Protein AF-A0A2V6TS05-F1 (afdb_monomer_lite)

Foldseek 3Di:
DDPPDDPVRDFKDKDKDKDQPPDDQVNVVCVVVVVCCVFAVPKDKAWDDWDAAQNFTKTWIKIAGQDTPPDPWPKIWIWIWTDDDRIIMIIIIIGIRHDDDPVVVVLVVLLVVLDHDDDVVVDDCPVNVVSSVVSVVVSVVVLVVVLVVLQVVLVVCVVVVVLVSNVVSLVVSCVSQVVVDVLRLSNLVSLCVVLVSCVVVVNVVSNVVSNVVSVVSCVVVPPPDPDPDD

Secondary structure (DSSP, 8-state):
--TT--TTS-SEEEEEEEE-S---HHHHHHHHHHHHHHH-TT-EEEE---EEETTEEEEEEEEE-S--TT-SS--EEEEEEEE-SS-EEEEEEEESSSPPPHHHHHHHHHHHHH-----TTTS--HHHHHHHHHHHHHHHHHHHHHHHHHHHHHHHHHHTT-HHHHHHHHHHHHHHHHHH-TT-HHHHHHHHHHHHHHHHTT-HHHHHHHHHHHHHHHHHS-TTPPP---

Structure (mmCIF, N/CA/C/O backbone):
data_AF-A0A2V6TS05-F1
#
_entry.id   AF-A0A2V6TS05-F1
#
loop_
_atom_site.group_PDB
_atom_site.id
_atom_site.type_symbol
_atom_site.label_atom_id
_atom_site.label_alt_id
_atom_site.label_comp_id
_atom_site.label_asym_id
_atom_site.label_entity_id
_atom_site.label_seq_id
_atom_site.pdbx_PDB_ins_code
_atom_site.Cartn_x
_atom_site.Cartn_y
_atom_site.Cartn_z
_atom_site.occupancy
_atom_site.B_iso_or_equiv
_atom_site.auth_seq_id
_atom_site.auth_comp_id
_atom_site.auth_asym_id
_atom_site.auth_atom_id
_atom_site.pdbx_PDB_model_num
ATOM 1 N N . MET A 1 1 ? -1.450 -13.461 -0.894 1.00 35.50 1 MET A N 1
ATOM 2 C CA . MET A 1 1 ? -0.234 -14.121 -0.373 1.00 35.50 1 MET A CA 1
ATOM 3 C C . MET A 1 1 ? 0.514 -14.651 -1.582 1.00 35.50 1 MET A C 1
ATOM 5 O O . MET A 1 1 ? -0.093 -15.385 -2.348 1.00 35.50 1 MET A O 1
ATOM 9 N N . THR A 1 2 ? 1.738 -14.192 -1.837 1.00 32.31 2 THR A N 1
ATOM 10 C CA . THR A 1 2 ? 2.554 -14.689 -2.957 1.00 32.31 2 THR A CA 1
ATOM 11 C C . THR A 1 2 ? 3.139 -16.061 -2.610 1.00 32.31 2 THR A C 1
ATOM 13 O O . THR A 1 2 ? 3.442 -16.329 -1.446 1.00 32.31 2 THR A O 1
ATOM 16 N N . GLU A 1 3 ? 3.250 -16.936 -3.612 1.00 39.28 3 GLU A N 1
ATOM 17 C CA . GLU A 1 3 ? 3.740 -18.316 -3.493 1.00 39.28 3 GLU A CA 1
ATOM 18 C C . GLU A 1 3 ? 5.088 -18.364 -2.733 1.00 39.28 3 GLU A C 1
ATOM 20 O O . GLU A 1 3 ? 5.995 -17.592 -3.039 1.00 39.28 3 GLU A O 1
ATOM 25 N N . ASN A 1 4 ? 5.200 -19.251 -1.731 1.00 46.59 4 ASN A N 1
ATOM 26 C CA . ASN A 1 4 ? 6.321 -19.480 -0.784 1.00 46.59 4 ASN A CA 1
ATOM 27 C C . ASN A 1 4 ? 6.377 -18.704 0.552 1.00 46.59 4 ASN A C 1
ATOM 29 O O . ASN A 1 4 ? 7.348 -18.875 1.297 1.00 46.59 4 ASN A O 1
ATOM 33 N N . GLN A 1 5 ? 5.352 -17.939 0.941 1.00 40.06 5 GLN A N 1
ATOM 34 C CA . GLN A 1 5 ? 5.262 -17.392 2.308 1.00 40.06 5 GLN A CA 1
ATOM 35 C C . GLN A 1 5 ? 4.270 -18.170 3.185 1.00 40.06 5 GLN A C 1
ATOM 37 O O . GLN A 1 5 ? 3.127 -18.402 2.803 1.00 40.06 5 GLN A O 1
ATOM 42 N N . SER A 1 6 ? 4.717 -18.549 4.379 1.00 58.69 6 SER A N 1
ATOM 43 C CA . SER A 1 6 ? 3.937 -19.124 5.479 1.00 58.69 6 SER A CA 1
ATOM 44 C C . SER A 1 6 ? 3.974 -18.182 6.689 1.00 58.69 6 SER A C 1
ATOM 46 O O . SER A 1 6 ? 4.772 -17.242 6.730 1.00 58.69 6 SER A O 1
ATOM 48 N N . VAL A 1 7 ? 3.169 -18.464 7.719 1.00 60.22 7 VAL A N 1
ATOM 49 C CA . VAL A 1 7 ? 3.199 -17.724 9.000 1.00 60.22 7 VAL A CA 1
ATOM 50 C C . VAL A 1 7 ? 4.610 -17.690 9.618 1.00 60.22 7 VAL A C 1
ATOM 52 O O . VAL A 1 7 ? 4.937 -16.757 10.344 1.00 60.22 7 VAL A O 1
ATOM 55 N N . ALA A 1 8 ? 5.476 -18.658 9.300 1.00 59.84 8 ALA A N 1
ATOM 56 C CA . ALA A 1 8 ? 6.828 -18.747 9.849 1.00 59.84 8 ALA A CA 1
ATOM 57 C C . ALA A 1 8 ? 7.898 -17.940 9.081 1.00 59.84 8 ALA A C 1
ATOM 59 O O . ALA A 1 8 ? 8.983 -17.722 9.615 1.00 59.84 8 ALA A O 1
ATOM 60 N N . ASN A 1 9 ? 7.644 -17.510 7.840 1.00 68.38 9 ASN A N 1
ATOM 61 C CA . ASN A 1 9 ? 8.671 -16.928 6.956 1.00 68.38 9 ASN A CA 1
ATOM 62 C C . ASN A 1 9 ? 8.150 -15.772 6.081 1.00 68.38 9 ASN A C 1
ATOM 64 O O . ASN A 1 9 ? 8.593 -15.586 4.946 1.00 68.38 9 ASN A O 1
ATOM 68 N N . TRP A 1 10 ? 7.197 -14.997 6.596 1.00 75.38 10 TRP A N 1
ATOM 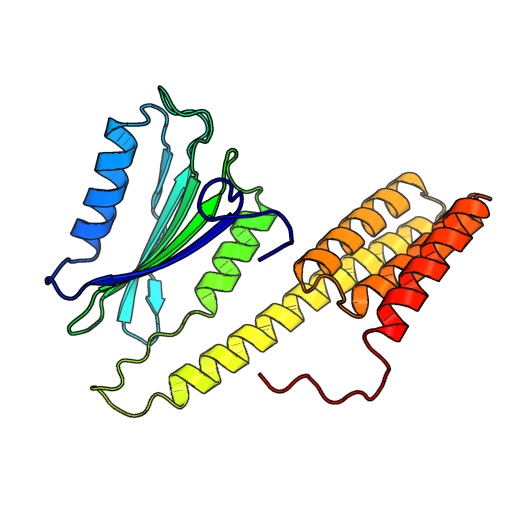69 C CA . TRP A 1 10 ? 6.662 -13.830 5.902 1.00 75.38 10 TRP A CA 1
ATOM 70 C C . TRP A 1 10 ? 7.669 -12.673 5.868 1.00 75.38 10 TRP A C 1
ATOM 72 O O . TRP A 1 10 ? 8.444 -12.461 6.799 1.00 75.38 10 TRP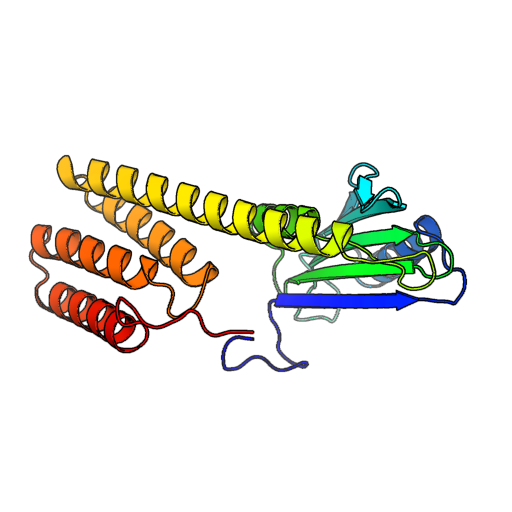 A O 1
ATOM 82 N N . THR A 1 11 ? 7.625 -11.891 4.790 1.00 77.19 11 THR A N 1
ATOM 83 C CA . THR A 1 11 ? 8.373 -10.623 4.684 1.00 77.19 11 THR A CA 1
ATOM 84 C C . THR A 1 11 ? 7.461 -9.406 4.742 1.00 77.19 11 THR A C 1
ATOM 86 O O . THR A 1 11 ? 7.922 -8.310 5.059 1.00 77.19 11 THR A O 1
ATOM 89 N N . ARG A 1 12 ? 6.163 -9.600 4.469 1.00 80.94 12 ARG A N 1
ATOM 90 C CA . ARG A 1 12 ? 5.108 -8.606 4.670 1.00 80.94 12 ARG A CA 1
ATOM 91 C C . ARG A 1 12 ? 3.892 -9.244 5.311 1.00 80.94 12 ARG A C 1
ATOM 93 O O . ARG A 1 12 ? 3.496 -10.341 4.920 1.00 80.94 12 ARG A O 1
ATOM 100 N N . LEU A 1 13 ? 3.282 -8.528 6.242 1.00 84.81 13 LEU A N 1
ATOM 101 C CA . LEU A 1 13 ? 2.068 -8.962 6.917 1.00 84.81 13 LEU A CA 1
ATOM 102 C C . LEU A 1 13 ? 1.111 -7.782 7.066 1.00 84.81 13 LEU A C 1
ATOM 104 O O . LEU A 1 13 ? 1.545 -6.675 7.368 1.00 84.81 13 LEU A O 1
ATOM 108 N N . ILE A 1 14 ? -0.183 -8.042 6.882 1.00 84.19 14 ILE A N 1
ATOM 109 C CA . ILE A 1 14 ? -1.252 -7.181 7.390 1.00 84.19 14 ILE A CA 1
ATOM 110 C C . ILE A 1 14 ? -1.982 -7.994 8.455 1.00 84.19 14 ILE A C 1
ATOM 112 O O . ILE A 1 14 ? -2.558 -9.036 8.142 1.00 84.19 14 ILE A O 1
ATOM 116 N N . ALA A 1 15 ? -1.928 -7.542 9.701 1.00 83.69 15 ALA A N 1
ATOM 117 C CA . ALA A 1 15 ? -2.660 -8.131 10.811 1.00 83.69 15 ALA A CA 1
ATOM 118 C C . ALA A 1 15 ? -3.805 -7.205 11.220 1.00 83.69 15 ALA A C 1
ATOM 120 O O . ALA A 1 15 ? -3.636 -5.987 11.255 1.00 83.69 15 ALA A O 1
ATOM 121 N N . VAL A 1 16 ? -4.961 -7.790 11.527 1.00 89.56 16 VAL A N 1
ATOM 122 C CA . VAL A 1 16 ? -6.118 -7.072 12.065 1.00 89.56 16 VAL A CA 1
ATOM 123 C C . VAL A 1 16 ? -6.474 -7.693 13.406 1.00 89.56 16 VAL A C 1
ATOM 125 O O . VAL A 1 16 ? -6.705 -8.898 13.495 1.00 89.56 16 VAL A O 1
ATOM 128 N N . GLU A 1 17 ? -6.515 -6.869 14.443 1.00 90.88 17 GLU A N 1
ATOM 129 C CA . GLU A 1 17 ? -6.890 -7.249 15.798 1.00 90.88 17 GLU A CA 1
ATOM 130 C C . GLU A 1 17 ? -8.164 -6.506 16.208 1.00 90.88 17 GLU A C 1
ATOM 132 O O . GLU A 1 17 ? -8.335 -5.320 15.922 1.00 90.88 17 GLU A O 1
ATOM 137 N N . ILE A 1 18 ? -9.053 -7.209 16.910 1.00 91.69 18 ILE A N 1
ATOM 138 C CA . ILE A 1 18 ? -10.236 -6.629 17.546 1.00 91.69 18 ILE A CA 1
ATOM 139 C C . ILE A 1 18 ? -10.176 -6.978 19.030 1.00 91.69 18 ILE A C 1
ATOM 141 O O . ILE A 1 18 ? -10.259 -8.153 19.391 1.00 91.69 18 ILE A O 1
ATOM 145 N N . ARG A 1 19 ? -10.060 -5.971 19.898 1.00 92.00 19 ARG A N 1
ATOM 146 C CA . ARG A 1 19 ? -10.062 -6.145 21.358 1.00 92.00 19 ARG A CA 1
ATOM 147 C C . ARG A 1 19 ? -11.358 -5.636 21.956 1.00 92.00 19 ARG A C 1
ATOM 149 O O . ARG A 1 19 ? -11.829 -4.572 21.579 1.00 92.00 19 ARG A O 1
ATOM 156 N N . ARG A 1 20 ? -11.914 -6.374 22.915 1.00 92.56 20 ARG A N 1
ATOM 157 C CA . ARG A 1 20 ? -13.145 -6.015 23.650 1.00 92.56 20 ARG A CA 1
ATOM 158 C C . ARG A 1 20 ? -12.924 -5.954 25.162 1.00 92.56 20 ARG A C 1
ATOM 160 O O . ARG A 1 20 ? -13.840 -6.170 25.942 1.00 92.56 20 ARG A O 1
ATOM 167 N N . ASP A 1 21 ? -11.687 -5.711 25.570 1.00 92.62 21 ASP A N 1
ATOM 168 C CA . ASP A 1 21 ? -11.242 -5.717 26.965 1.00 92.62 21 ASP A CA 1
ATOM 169 C C . ASP A 1 21 ? -11.159 -4.311 27.582 1.00 92.62 21 ASP A C 1
ATOM 171 O O . ASP A 1 21 ? -10.619 -4.148 28.671 1.00 92.62 21 ASP A O 1
ATOM 175 N N . GLY A 1 22 ? -11.673 -3.292 26.887 1.00 91.06 22 GLY A N 1
ATOM 176 C CA . GLY A 1 22 ? -11.636 -1.901 27.343 1.00 91.06 22 GLY A CA 1
ATOM 177 C C . GLY A 1 22 ? -10.298 -1.187 27.128 1.00 91.06 22 GLY A C 1
ATOM 178 O O . GLY A 1 22 ? -10.164 -0.056 27.583 1.00 91.06 22 GLY A O 1
ATOM 179 N N . THR A 1 23 ? -9.333 -1.797 26.426 1.00 94.19 23 THR A N 1
ATOM 180 C CA . THR A 1 23 ? -8.051 -1.146 26.097 1.00 94.19 23 THR A CA 1
ATOM 181 C C . THR A 1 23 ? -8.278 0.166 25.337 1.00 94.19 23 THR A C 1
ATOM 183 O O . THR A 1 23 ? -8.956 0.182 24.305 1.00 94.19 23 THR A O 1
ATOM 186 N N . SER A 1 24 ? -7.663 1.251 25.807 1.00 93.81 24 SER A N 1
ATOM 187 C CA . SER A 1 24 ? -7.655 2.549 25.123 1.00 93.81 24 SER A CA 1
ATOM 188 C C . SER A 1 24 ? -6.549 2.667 24.061 1.00 93.81 24 SER A C 1
ATOM 190 O O . SER A 1 24 ? -5.560 1.929 24.085 1.00 93.81 24 SER A O 1
ATOM 192 N N . LEU A 1 25 ? -6.663 3.644 23.149 1.00 92.12 25 LEU A N 1
ATOM 193 C CA . LEU A 1 25 ? -5.626 3.954 22.143 1.00 92.12 25 LEU A CA 1
ATOM 194 C C . LEU A 1 25 ? -4.222 4.103 22.749 1.00 92.12 25 LEU A C 1
ATOM 196 O O . LEU A 1 25 ? -3.264 3.503 22.263 1.00 92.12 25 LEU A O 1
ATOM 200 N N . SER A 1 26 ? -4.104 4.899 23.814 1.00 90.69 26 SER A N 1
ATOM 201 C CA . SER A 1 26 ? -2.818 5.208 24.443 1.00 90.69 26 SER A CA 1
ATOM 202 C C . SER A 1 26 ? -2.241 4.007 25.186 1.00 90.69 26 SER A C 1
ATOM 204 O O . SER A 1 26 ? -1.029 3.799 25.176 1.00 90.69 26 SER A O 1
ATOM 206 N N . GLU A 1 27 ? -3.089 3.179 25.800 1.00 93.94 27 GLU A N 1
ATOM 207 C CA . GLU A 1 27 ? -2.668 1.920 26.413 1.00 93.94 27 GLU A CA 1
ATOM 208 C C . GLU A 1 27 ? -2.140 0.936 25.379 1.00 93.94 27 GLU A C 1
ATOM 210 O O . GLU A 1 27 ? -1.102 0.314 25.617 1.00 93.94 27 GLU A O 1
ATOM 215 N N . TYR A 1 28 ? -2.817 0.828 24.234 1.00 93.62 28 TYR A N 1
ATOM 216 C CA . TYR A 1 28 ? -2.393 -0.027 23.135 1.00 93.62 28 TYR A CA 1
ATOM 217 C C . TYR A 1 28 ? -1.027 0.401 22.596 1.00 93.62 28 TYR A C 1
ATOM 219 O O . TYR A 1 28 ? -0.085 -0.390 22.602 1.00 93.62 28 TYR A O 1
ATOM 227 N N . GLU A 1 29 ? -0.889 1.672 22.210 1.00 91.62 29 GLU A N 1
ATOM 228 C CA . GLU A 1 29 ? 0.366 2.225 21.694 1.00 91.62 29 GLU A CA 1
ATOM 229 C C . GLU A 1 29 ? 1.506 2.069 22.709 1.00 91.62 29 GLU A C 1
ATOM 231 O O . GLU A 1 29 ? 2.606 1.627 22.368 1.00 91.62 29 GLU A O 1
ATOM 236 N N . ARG A 1 30 ? 1.246 2.364 23.987 1.00 92.06 30 ARG A N 1
ATOM 237 C CA . ARG A 1 30 ? 2.234 2.201 25.057 1.00 92.06 30 ARG A CA 1
ATOM 238 C C . ARG A 1 30 ? 2.664 0.746 25.218 1.00 92.06 30 ARG A C 1
ATOM 240 O O . ARG A 1 30 ? 3.850 0.501 25.411 1.00 92.06 30 ARG A O 1
ATOM 247 N N . ARG A 1 31 ? 1.740 -0.217 25.146 1.00 91.50 31 ARG A N 1
ATOM 248 C CA . ARG A 1 31 ? 2.070 -1.646 25.251 1.00 91.50 31 ARG A CA 1
ATOM 249 C C . ARG A 1 31 ? 2.970 -2.084 24.098 1.00 91.50 31 ARG A C 1
ATOM 251 O O . ARG A 1 31 ? 4.032 -2.645 24.356 1.00 91.50 31 ARG A O 1
ATOM 258 N N . GLU A 1 32 ? 2.579 -1.789 22.860 1.00 89.62 32 GLU A N 1
ATOM 259 C CA . GLU A 1 32 ? 3.350 -2.168 21.668 1.00 89.62 32 GLU A CA 1
ATOM 260 C C . GLU A 1 32 ? 4.747 -1.536 21.685 1.00 89.62 32 GLU A C 1
ATOM 262 O O . GLU A 1 32 ? 5.764 -2.208 21.503 1.00 89.62 32 GLU A O 1
ATOM 267 N N . THR A 1 33 ? 4.819 -0.241 21.993 1.00 90.44 33 THR A N 1
ATOM 268 C CA . THR A 1 33 ? 6.087 0.491 21.987 1.00 90.44 33 THR A CA 1
ATOM 269 C C . THR A 1 33 ? 6.999 0.139 23.161 1.00 90.44 33 THR A C 1
ATOM 271 O O . THR A 1 33 ? 8.218 0.120 22.987 1.00 90.44 33 THR A O 1
ATOM 274 N N . ASN A 1 34 ? 6.462 -0.165 24.346 1.00 90.44 34 ASN A N 1
ATOM 275 C CA . ASN A 1 34 ? 7.276 -0.562 25.498 1.00 90.44 34 ASN A CA 1
ATOM 276 C C . ASN A 1 34 ? 7.875 -1.954 25.318 1.00 90.44 34 ASN A C 1
ATOM 278 O O . ASN A 1 34 ? 9.071 -2.118 25.557 1.00 90.44 34 ASN A O 1
ATOM 282 N N . THR A 1 35 ? 7.080 -2.925 24.855 1.00 85.19 35 THR A N 1
ATOM 283 C CA . THR A 1 35 ? 7.587 -4.259 24.506 1.00 85.19 35 THR A CA 1
ATOM 284 C C . THR A 1 35 ? 8.709 -4.136 23.484 1.00 85.19 35 THR A C 1
ATOM 286 O O . THR A 1 35 ? 9.794 -4.679 23.681 1.00 85.19 35 THR A O 1
ATOM 289 N N . LEU A 1 36 ? 8.496 -3.329 22.441 1.00 87.25 36 LEU A N 1
ATOM 290 C CA . LEU A 1 36 ? 9.498 -3.139 21.406 1.00 87.25 36 LEU A CA 1
ATOM 291 C C . LEU A 1 36 ? 10.790 -2.499 21.932 1.00 87.25 36 LEU A C 1
ATOM 293 O O . LEU A 1 36 ? 11.871 -2.992 21.625 1.00 87.25 36 LEU A O 1
ATOM 297 N N . ARG A 1 37 ? 10.706 -1.431 22.736 1.00 88.00 37 ARG A N 1
ATOM 298 C CA . ARG A 1 37 ? 11.890 -0.783 23.336 1.00 88.00 37 ARG A CA 1
ATOM 299 C C . ARG A 1 37 ? 12.652 -1.721 24.275 1.00 88.00 37 ARG A C 1
ATOM 301 O O . ARG A 1 37 ? 13.876 -1.645 24.335 1.00 88.00 37 ARG A O 1
ATOM 308 N N . ALA A 1 38 ? 11.943 -2.591 24.997 1.00 85.00 38 ALA A N 1
ATOM 309 C CA . ALA A 1 38 ? 12.552 -3.560 25.904 1.00 85.00 38 ALA A CA 1
ATOM 310 C C . ALA A 1 38 ? 13.325 -4.653 25.149 1.00 85.00 38 ALA A C 1
ATOM 312 O O . ALA A 1 38 ? 14.388 -5.074 25.599 1.00 85.00 38 ALA A O 1
ATOM 313 N N . THR A 1 39 ? 12.816 -5.099 23.997 1.00 84.56 39 THR A N 1
ATOM 314 C CA . THR A 1 39 ? 13.436 -6.174 23.205 1.00 84.56 39 THR A CA 1
ATOM 315 C C . THR A 1 39 ? 14.466 -5.651 22.198 1.00 84.56 39 THR A C 1
ATOM 317 O O . THR A 1 39 ? 15.506 -6.274 21.986 1.00 84.56 39 THR A O 1
ATOM 320 N N . CYS A 1 40 ? 14.218 -4.490 21.593 1.00 87.94 40 CYS A N 1
ATOM 321 C CA . CYS A 1 40 ? 15.033 -3.915 20.528 1.00 87.94 40 CYS A CA 1
ATOM 322 C C . CYS A 1 40 ? 15.513 -2.505 20.922 1.00 87.94 40 CYS A C 1
ATOM 324 O O . CYS A 1 40 ? 14.864 -1.505 20.618 1.00 87.94 40 CYS A O 1
ATOM 326 N N . GLN A 1 41 ? 16.687 -2.411 21.560 1.00 79.00 41 GLN A N 1
ATOM 327 C CA . GLN A 1 41 ? 17.229 -1.148 22.104 1.00 79.00 41 GLN A CA 1
ATOM 328 C C . GLN A 1 41 ? 17.416 -0.016 21.069 1.00 79.00 41 GLN A C 1
ATOM 330 O O . GLN A 1 41 ? 17.460 1.151 21.445 1.00 79.00 41 GLN A O 1
ATOM 335 N N . GLY A 1 42 ? 17.509 -0.336 19.773 1.00 80.19 42 GLY A N 1
ATOM 336 C CA . GLY A 1 42 ? 17.632 0.636 18.677 1.00 80.19 42 GLY A CA 1
ATOM 337 C C . GLY A 1 42 ? 16.317 0.993 17.974 1.00 80.19 42 GLY A C 1
ATOM 338 O O . GLY A 1 42 ? 16.353 1.636 16.925 1.00 80.19 42 GLY A O 1
ATOM 339 N N . ALA A 1 43 ? 15.168 0.545 18.487 1.00 89.00 43 ALA A N 1
ATOM 340 C CA . ALA A 1 43 ? 13.878 0.810 17.862 1.00 89.00 43 ALA A CA 1
ATOM 341 C C . ALA A 1 43 ? 13.529 2.305 17.893 1.00 89.00 43 ALA A C 1
ATOM 343 O O . ALA A 1 43 ? 13.554 2.955 18.939 1.00 89.00 43 ALA A O 1
ATOM 344 N N . GLN A 1 44 ? 13.152 2.840 16.735 1.00 90.62 44 GLN A N 1
ATOM 345 C CA . GLN A 1 44 ? 12.680 4.212 16.589 1.00 90.62 44 GLN A CA 1
ATOM 346 C C . GLN A 1 44 ? 11.162 4.198 16.458 1.00 90.62 44 GLN A C 1
ATOM 348 O O . GLN A 1 44 ? 10.606 3.392 15.714 1.00 90.62 44 GLN A O 1
ATOM 353 N N . ILE A 1 45 ? 10.485 5.088 17.175 1.00 91.19 45 ILE A N 1
ATOM 354 C CA . ILE A 1 45 ? 9.028 5.205 17.136 1.00 91.19 45 ILE A CA 1
ATOM 355 C C . ILE A 1 45 ? 8.693 6.600 16.642 1.00 91.19 45 ILE A C 1
ATOM 357 O O . ILE A 1 45 ? 9.097 7.595 17.241 1.00 91.19 45 ILE A O 1
ATOM 361 N N . TYR A 1 46 ? 7.960 6.646 15.542 1.00 89.38 46 TYR A N 1
ATOM 362 C CA . TYR A 1 46 ? 7.499 7.860 14.898 1.00 89.38 46 TYR A CA 1
ATOM 363 C C . TYR A 1 46 ? 5.994 7.968 15.137 1.00 89.38 46 TYR A C 1
ATOM 365 O O . TYR A 1 46 ? 5.224 7.330 14.406 1.00 89.38 46 TYR A O 1
ATOM 373 N N . PRO A 1 47 ? 5.554 8.727 16.158 1.00 82.44 47 PRO A N 1
ATOM 374 C CA . PRO A 1 47 ? 4.141 9.039 16.293 1.00 82.44 47 PRO A CA 1
ATOM 375 C C . PRO A 1 47 ? 3.683 9.793 15.041 1.00 82.44 47 PRO A C 1
ATOM 377 O O . PRO A 1 47 ? 4.442 10.569 14.448 1.00 82.44 47 PRO A O 1
ATOM 380 N N . ARG A 1 48 ? 2.456 9.532 14.601 1.00 75.25 48 ARG A N 1
ATOM 381 C CA . ARG A 1 48 ? 1.776 10.344 13.590 1.00 75.25 48 ARG A CA 1
ATOM 382 C C . ARG A 1 48 ? 0.621 11.075 14.255 1.00 75.25 48 ARG A C 1
ATOM 384 O O . ARG A 1 48 ? 0.191 10.707 15.346 1.00 75.25 48 ARG A O 1
ATOM 391 N N . ASP A 1 49 ? 0.143 12.115 13.586 1.00 77.06 49 ASP A N 1
ATOM 392 C CA . ASP A 1 49 ? -0.975 12.904 14.085 1.00 77.06 49 ASP A CA 1
ATOM 393 C C . ASP A 1 49 ? -2.199 12.011 14.341 1.00 77.06 49 ASP A C 1
ATOM 395 O O . ASP A 1 49 ? -2.419 11.052 13.586 1.00 77.06 49 ASP A O 1
ATOM 399 N N . PRO A 1 50 ? -3.001 12.312 15.379 1.00 85.75 50 PRO A N 1
ATOM 400 C CA . PRO A 1 50 ? -4.301 11.690 15.557 1.00 85.75 50 PRO A CA 1
ATOM 401 C C . PRO A 1 50 ? -5.111 11.789 14.266 1.00 85.75 50 PRO A C 1
ATOM 403 O O . PRO A 1 50 ? -5.140 12.828 13.606 1.00 85.75 50 PRO A O 1
ATOM 406 N N . VAL A 1 51 ? -5.781 10.700 13.913 1.00 89.69 51 VAL A N 1
ATOM 407 C CA . VAL A 1 51 ? -6.640 10.628 12.731 1.00 89.69 51 VAL A CA 1
ATOM 408 C C . VAL A 1 51 ? -8.046 10.232 13.151 1.00 89.69 51 VAL A C 1
ATOM 410 O O . VAL A 1 51 ? -8.276 9.753 14.261 1.00 89.69 51 VAL A O 1
ATOM 413 N N . THR A 1 52 ? -9.009 10.437 12.265 1.00 91.19 52 THR A N 1
ATOM 414 C CA . THR A 1 52 ? -10.361 9.910 12.433 1.00 91.19 52 THR A CA 1
ATOM 415 C C . THR A 1 52 ? -10.639 8.878 11.351 1.00 91.19 52 THR A C 1
ATOM 417 O O . THR A 1 52 ? -10.222 9.035 10.204 1.00 91.19 52 THR A O 1
ATOM 420 N N . VAL A 1 53 ? -11.334 7.802 11.716 1.00 90.06 53 VAL A N 1
ATOM 421 C CA . VAL A 1 53 ? -11.752 6.748 10.780 1.00 90.06 53 VAL A CA 1
ATOM 422 C C . VAL A 1 53 ? -13.235 6.505 10.980 1.00 90.06 53 VAL A C 1
ATOM 424 O O . VAL A 1 53 ? -13.649 6.149 12.077 1.00 90.06 53 VAL A O 1
ATOM 427 N N . SER A 1 54 ? -14.051 6.740 9.949 1.00 88.12 54 SER A N 1
ATOM 428 C CA . SER A 1 54 ? -15.518 6.661 10.061 1.00 88.12 54 SER A CA 1
ATOM 429 C C . SER A 1 54 ? -16.078 7.495 11.235 1.00 88.12 54 SER A C 1
ATOM 431 O O . SER A 1 54 ? -17.018 7.093 11.911 1.00 88.12 54 SER A O 1
ATOM 433 N N . GLY A 1 55 ? -15.456 8.646 11.531 1.00 87.69 55 GLY A N 1
ATOM 434 C CA . GLY A 1 55 ? -15.817 9.511 12.666 1.00 87.69 55 GLY A CA 1
ATOM 435 C C . GLY A 1 55 ? -15.328 9.036 14.043 1.00 87.69 55 GLY A C 1
ATOM 436 O O . GLY A 1 55 ? -15.535 9.738 15.030 1.00 87.69 55 GLY A O 1
ATOM 437 N N . LEU A 1 56 ? -14.655 7.886 14.125 1.00 90.56 56 LEU A N 1
ATOM 438 C CA . LEU A 1 56 ? -14.080 7.353 15.358 1.00 90.56 56 LEU A CA 1
ATOM 439 C C . LEU A 1 56 ? -12.662 7.896 15.587 1.00 90.56 56 LEU A C 1
ATOM 441 O O . LEU A 1 56 ? -11.909 8.043 14.618 1.00 90.56 56 LEU A O 1
ATOM 445 N N . PRO A 1 57 ? -12.265 8.165 16.844 1.00 93.81 57 PRO A N 1
ATOM 446 C CA . PRO A 1 57 ? -10.909 8.592 17.151 1.00 93.81 57 PRO A CA 1
ATOM 447 C C . PRO A 1 57 ? -9.915 7.459 16.893 1.00 93.81 57 PRO A C 1
ATOM 449 O O . PRO A 1 57 ? -10.153 6.306 17.257 1.00 93.81 57 PRO A O 1
ATOM 452 N N . ALA A 1 58 ? -8.783 7.792 16.282 1.00 95.06 58 ALA A N 1
ATOM 453 C CA . ALA A 1 58 ? -7.745 6.836 15.941 1.00 95.06 58 ALA A CA 1
ATOM 454 C C . ALA A 1 58 ? -6.337 7.430 16.109 1.00 95.06 58 ALA A C 1
ATOM 456 O O . ALA A 1 58 ? -6.117 8.634 15.976 1.00 95.06 58 ALA A O 1
ATOM 457 N N . SER A 1 59 ? -5.371 6.560 16.395 1.00 93.12 59 SER A N 1
ATOM 458 C CA . SER A 1 59 ? -3.942 6.880 16.427 1.00 93.12 59 SER A CA 1
ATOM 459 C C . SER A 1 59 ? -3.226 6.107 15.329 1.00 93.12 59 SER A C 1
ATOM 461 O O . SER A 1 59 ? -3.582 4.969 15.008 1.00 93.12 59 SER A O 1
ATOM 463 N N . ARG A 1 60 ? -2.196 6.728 14.759 1.00 93.25 60 ARG A N 1
ATOM 464 C CA . ARG A 1 60 ? -1.287 6.084 13.819 1.00 93.25 60 ARG A CA 1
ATOM 465 C C . ARG A 1 60 ? 0.140 6.295 14.287 1.00 93.25 60 ARG A C 1
ATOM 467 O O . ARG A 1 60 ? 0.522 7.399 14.654 1.00 93.25 60 ARG A O 1
ATOM 474 N N . PHE A 1 61 ? 0.955 5.254 14.223 1.00 93.25 61 PHE A N 1
ATOM 475 C CA . PHE A 1 61 ? 2.373 5.349 14.561 1.00 93.25 61 PHE A CA 1
ATOM 476 C C . PHE A 1 61 ? 3.182 4.332 13.763 1.00 93.25 61 PHE A C 1
ATOM 478 O O . PHE A 1 61 ? 2.661 3.310 13.316 1.00 93.25 61 PHE A O 1
ATOM 485 N N . PHE A 1 62 ? 4.458 4.637 13.544 1.00 93.38 62 PHE A N 1
ATOM 486 C CA . PHE A 1 62 ? 5.384 3.771 12.823 1.00 93.38 62 PHE A CA 1
ATOM 487 C C . PHE A 1 62 ? 6.551 3.382 13.723 1.00 93.38 62 PHE A C 1
ATOM 489 O O . PHE A 1 62 ? 7.212 4.242 14.304 1.00 93.38 62 PHE A O 1
ATOM 496 N N . THR A 1 63 ? 6.824 2.088 13.813 1.00 93.25 63 THR A N 1
ATOM 497 C CA . THR A 1 63 ? 7.992 1.535 14.483 1.00 93.25 63 THR A CA 1
ATOM 498 C C . THR A 1 63 ? 9.019 1.132 13.433 1.00 93.25 63 THR A C 1
ATOM 500 O O . THR A 1 63 ? 8.757 0.324 12.542 1.00 93.25 63 THR A O 1
ATOM 503 N N . ARG A 1 64 ? 10.214 1.711 13.518 1.00 92.44 64 ARG A N 1
ATOM 504 C CA . ARG A 1 64 ? 11.343 1.372 12.657 1.00 92.44 64 ARG A CA 1
ATOM 505 C C . ARG A 1 64 ? 12.364 0.594 13.462 1.00 92.44 64 ARG A C 1
ATOM 507 O O . ARG A 1 64 ? 12.921 1.102 14.435 1.00 92.44 64 ARG A O 1
ATOM 514 N N . VAL A 1 65 ? 12.641 -0.619 13.012 1.00 90.25 65 VAL A N 1
ATOM 515 C CA . VAL A 1 65 ? 13.580 -1.535 13.653 1.00 90.25 65 VAL A CA 1
ATOM 516 C C . VAL A 1 65 ? 14.546 -2.026 12.593 1.00 90.25 65 VAL A C 1
ATOM 518 O O . VAL A 1 65 ? 14.155 -2.697 11.642 1.00 90.25 65 VAL A O 1
ATOM 521 N N . THR A 1 66 ? 15.815 -1.662 12.736 1.00 82.69 66 THR A N 1
ATOM 522 C CA . THR A 1 66 ? 16.889 -2.116 11.841 1.00 82.69 66 THR A CA 1
ATOM 523 C C . THR A 1 66 ? 17.688 -3.268 12.437 1.00 82.69 66 THR A C 1
ATOM 525 O O . THR A 1 66 ? 18.266 -4.054 11.693 1.00 82.69 66 THR A O 1
ATOM 528 N N . GLN A 1 67 ? 17.732 -3.372 13.768 1.00 81.31 67 GLN A N 1
ATOM 529 C CA . GLN A 1 67 ? 18.432 -4.415 14.511 1.00 81.31 67 GLN A CA 1
ATOM 530 C C . GLN A 1 67 ? 17.681 -4.710 15.813 1.00 81.31 67 GLN A C 1
ATOM 532 O O . GLN A 1 67 ? 17.171 -3.797 16.465 1.00 81.31 67 GLN A O 1
ATOM 537 N N . CYS A 1 68 ? 17.627 -5.983 16.197 1.00 84.25 68 CYS A N 1
ATOM 538 C CA . CYS A 1 68 ? 17.055 -6.421 17.464 1.00 84.25 68 CYS A CA 1
ATOM 539 C C . CYS A 1 68 ? 17.883 -7.585 18.019 1.00 84.25 68 CYS A C 1
ATOM 541 O O . CYS A 1 68 ? 18.223 -8.509 17.277 1.00 84.25 68 CYS A O 1
ATOM 543 N N . ALA A 1 69 ? 18.252 -7.529 19.299 1.00 79.44 69 ALA A N 1
ATOM 544 C CA . ALA A 1 69 ? 19.125 -8.533 19.897 1.00 79.44 69 ALA A CA 1
ATOM 545 C C . ALA A 1 69 ? 18.457 -9.918 19.858 1.00 79.44 69 ALA A C 1
ATOM 547 O O . ALA A 1 69 ? 17.307 -10.069 20.259 1.00 79.44 69 ALA A O 1
ATOM 548 N N . GLY A 1 70 ? 19.172 -10.927 19.353 1.00 73.88 70 GLY A N 1
ATOM 549 C CA . GLY A 1 70 ? 18.671 -12.304 19.287 1.00 73.88 70 GLY A CA 1
ATOM 550 C C . GLY A 1 70 ? 17.637 -12.585 18.189 1.00 73.88 70 GLY A C 1
ATOM 551 O O . GLY A 1 70 ? 17.161 -13.714 18.108 1.00 73.88 70 GLY A O 1
ATOM 552 N N . SER A 1 71 ? 17.312 -11.615 17.322 1.00 77.44 71 SER A N 1
ATOM 553 C CA . SER A 1 71 ? 16.439 -11.834 16.161 1.00 77.44 71 SER A CA 1
ATOM 554 C C . SER A 1 71 ? 17.192 -11.633 14.849 1.00 77.44 71 SER A C 1
ATOM 556 O O . SER A 1 71 ? 17.810 -10.595 14.617 1.00 77.44 71 SER A O 1
ATOM 558 N N . THR A 1 72 ? 17.089 -12.613 13.951 1.00 71.81 72 THR A N 1
ATOM 559 C CA . THR A 1 72 ? 17.559 -12.507 12.559 1.00 71.81 72 THR A CA 1
ATOM 560 C C . THR A 1 72 ? 16.523 -11.856 11.637 1.00 71.81 72 THR A C 1
ATOM 562 O O . THR A 1 72 ? 16.801 -11.631 10.460 1.00 71.81 72 THR A O 1
ATOM 565 N N . GLN A 1 73 ? 15.336 -11.533 12.161 1.00 76.88 73 GLN A N 1
ATOM 566 C CA . GLN A 1 73 ? 14.246 -10.889 11.431 1.00 76.88 73 GLN A CA 1
ATOM 567 C C . GLN A 1 73 ? 13.671 -9.721 12.245 1.00 76.88 73 GLN A C 1
ATOM 569 O O . GLN A 1 73 ? 12.604 -9.860 12.848 1.00 76.88 73 GLN A O 1
ATOM 574 N N . PRO A 1 74 ? 14.375 -8.576 12.320 1.00 83.38 74 PRO A N 1
ATOM 575 C CA . PRO A 1 74 ? 13.797 -7.380 12.909 1.00 83.38 74 PRO A CA 1
ATOM 576 C C . PRO A 1 74 ? 12.523 -6.980 12.157 1.00 83.38 74 PRO A C 1
ATOM 578 O O . PRO A 1 74 ? 12.434 -7.113 10.936 1.00 83.38 74 PRO A O 1
ATOM 581 N N . GLU A 1 75 ? 11.528 -6.519 12.908 1.00 89.69 75 GLU A N 1
ATOM 582 C CA . GLU A 1 75 ? 10.208 -6.186 12.388 1.00 89.69 75 GLU A CA 1
ATOM 583 C C . GLU A 1 75 ? 9.948 -4.695 12.554 1.00 89.69 75 GLU A C 1
ATOM 585 O O . GLU A 1 75 ? 9.920 -4.181 13.670 1.00 89.69 75 GLU A O 1
ATOM 590 N N . SER A 1 76 ? 9.763 -4.003 11.435 1.00 92.19 76 SER A N 1
ATOM 591 C CA . SER A 1 76 ? 9.210 -2.648 11.434 1.00 92.19 76 SER A CA 1
ATOM 592 C C . SER A 1 76 ? 7.718 -2.725 11.156 1.00 92.19 76 SER A C 1
ATOM 594 O O . SER A 1 76 ? 7.309 -3.552 10.341 1.00 92.19 76 SER A O 1
ATOM 596 N N . ALA A 1 77 ? 6.912 -1.863 11.771 1.00 93.19 77 ALA A N 1
ATOM 597 C CA . ALA A 1 77 ? 5.469 -1.908 11.580 1.00 93.19 77 ALA A CA 1
ATOM 598 C C . ALA A 1 77 ? 4.799 -0.531 11.610 1.00 93.19 77 ALA A C 1
ATOM 600 O O . ALA A 1 77 ? 5.181 0.370 12.353 1.00 93.19 77 ALA A O 1
ATOM 601 N N . LEU A 1 78 ? 3.779 -0.372 10.771 1.00 94.50 78 LEU A N 1
ATOM 602 C CA . LEU A 1 78 ? 2.882 0.773 10.723 1.00 94.50 78 LEU A CA 1
ATOM 603 C C . LEU A 1 78 ? 1.537 0.361 11.316 1.00 94.50 78 LEU A C 1
ATOM 605 O O . LEU A 1 78 ? 0.925 -0.606 10.865 1.00 94.50 78 LEU A O 1
ATOM 609 N N . TYR A 1 79 ? 1.080 1.123 12.300 1.00 94.69 79 TYR A N 1
ATOM 610 C CA . TYR A 1 79 ? -0.108 0.830 13.087 1.00 94.69 79 TYR A CA 1
ATOM 611 C C . TYR A 1 79 ? -1.194 1.859 12.792 1.00 94.69 79 TYR A C 1
ATOM 613 O O . TYR A 1 79 ? -0.913 3.054 12.812 1.00 94.69 79 TYR A O 1
ATOM 621 N N . LEU A 1 80 ? -2.429 1.408 12.578 1.00 95.38 80 LEU A N 1
ATOM 622 C CA . LEU A 1 80 ? -3.644 2.216 12.694 1.00 95.38 80 LEU A CA 1
ATOM 623 C C . LEU A 1 80 ? -4.512 1.599 13.785 1.00 95.38 80 LEU A C 1
ATOM 625 O O . LEU A 1 80 ? -4.980 0.474 13.633 1.00 95.38 80 LEU A O 1
ATOM 629 N N . VAL A 1 81 ? -4.722 2.332 14.872 1.00 95.75 81 VAL A N 1
ATOM 630 C CA . VAL A 1 81 ? -5.524 1.885 16.014 1.00 95.75 81 VAL A CA 1
ATOM 631 C C . VAL A 1 81 ? -6.737 2.794 16.128 1.00 95.75 81 VAL A C 1
ATOM 633 O O . VAL A 1 81 ? -6.586 4.010 16.155 1.00 95.75 81 VAL A O 1
ATOM 636 N N . ILE A 1 82 ? -7.934 2.220 16.171 1.00 95.06 82 ILE A N 1
ATOM 637 C CA . ILE A 1 82 ? -9.218 2.916 16.086 1.00 95.06 82 ILE A CA 1
ATOM 638 C C . ILE A 1 82 ? -10.035 2.572 17.327 1.00 95.06 82 ILE A C 1
ATOM 640 O O . ILE A 1 82 ? -10.305 1.401 17.610 1.00 95.06 82 ILE A O 1
ATOM 644 N N . GLN A 1 83 ? -10.447 3.600 18.060 1.00 94.06 83 GLN A N 1
ATOM 645 C CA . GLN A 1 83 ? -11.282 3.468 19.243 1.00 94.06 83 GLN A CA 1
ATOM 646 C C . GLN A 1 83 ? -12.749 3.404 18.827 1.00 94.06 83 GLN A C 1
ATOM 648 O O . GLN A 1 83 ? -13.396 4.425 18.596 1.00 94.06 83 GLN A O 1
ATOM 653 N N . GLY A 1 84 ? -13.281 2.189 18.739 1.00 89.69 84 GLY A N 1
ATOM 654 C CA . GLY A 1 84 ? -14.717 1.974 18.648 1.00 89.69 84 GLY A CA 1
ATOM 655 C C . GLY A 1 84 ? -15.403 2.124 20.005 1.00 89.69 84 GLY A C 1
ATOM 656 O O . GLY A 1 84 ? -14.764 2.327 21.040 1.00 89.69 84 GLY A O 1
ATOM 657 N N . LYS A 1 85 ? -16.731 1.986 19.991 1.00 84.31 85 LYS A N 1
ATOM 658 C CA . LYS A 1 85 ? -17.577 2.130 21.181 1.00 84.31 85 LYS A CA 1
ATOM 659 C C . LYS A 1 85 ? -17.335 1.028 22.221 1.00 84.31 85 LYS A C 1
ATOM 661 O O . LYS A 1 85 ? -17.087 1.340 23.378 1.00 84.31 85 LYS A O 1
ATOM 666 N N . ASP A 1 86 ? -17.354 -0.237 21.790 1.00 85.56 86 ASP A N 1
ATOM 667 C CA . ASP A 1 86 ? -17.157 -1.404 22.678 1.00 85.56 86 ASP A CA 1
ATOM 668 C C . ASP A 1 86 ? -15.945 -2.261 22.284 1.00 85.56 86 ASP A C 1
ATOM 670 O O . ASP A 1 86 ? -15.726 -3.348 22.823 1.00 85.56 86 ASP A O 1
ATOM 674 N N . ALA A 1 87 ? -15.193 -1.817 21.278 1.00 90.56 87 ALA A N 1
ATOM 675 C CA . ALA A 1 87 ? -14.037 -2.533 20.781 1.00 90.56 87 ALA A CA 1
ATOM 676 C C . ALA A 1 87 ? -12.960 -1.568 20.295 1.00 90.56 87 ALA A C 1
ATOM 678 O O . ALA A 1 87 ? -13.257 -0.507 19.749 1.00 90.56 87 ALA A O 1
ATOM 679 N N . LEU A 1 88 ? -11.711 -1.982 20.452 1.00 93.88 88 LEU A N 1
ATOM 680 C CA . LEU A 1 88 ? -10.555 -1.372 19.822 1.00 93.88 88 LEU A CA 1
ATOM 681 C C . LEU A 1 88 ? -10.212 -2.186 18.573 1.00 93.88 88 LEU A C 1
ATOM 683 O O . LEU A 1 88 ? -10.083 -3.409 18.652 1.00 93.88 88 LEU A O 1
ATOM 687 N N . TYR A 1 89 ? -10.046 -1.515 17.440 1.00 94.00 89 TYR A N 1
ATOM 688 C CA . TYR A 1 89 ? -9.613 -2.137 16.191 1.00 94.00 89 TYR A CA 1
ATOM 689 C C . TYR A 1 89 ? -8.175 -1.717 15.921 1.00 94.00 89 TYR A C 1
ATOM 691 O O . TYR A 1 89 ? -7.881 -0.526 15.951 1.00 94.00 89 TYR A O 1
ATOM 699 N N . ALA A 1 90 ? -7.281 -2.660 15.651 1.00 94.19 90 ALA A N 1
ATOM 700 C CA . ALA A 1 90 ? -5.895 -2.357 15.321 1.00 94.19 90 ALA A CA 1
ATOM 701 C C . ALA A 1 90 ? -5.503 -3.048 14.018 1.00 94.19 90 ALA A C 1
ATOM 703 O O . ALA A 1 90 ? -5.784 -4.227 13.818 1.00 94.19 90 ALA A O 1
ATOM 704 N N . ILE A 1 91 ? -4.883 -2.299 13.113 1.00 94.00 91 ILE A N 1
ATOM 705 C CA . ILE A 1 91 ? -4.402 -2.787 11.823 1.00 94.00 91 ILE A CA 1
ATOM 706 C C . ILE A 1 91 ? -2.906 -2.536 11.772 1.00 94.00 91 ILE A C 1
ATOM 708 O O . ILE A 1 91 ? -2.468 -1.389 11.882 1.00 94.00 91 ILE A O 1
ATOM 712 N N . HIS A 1 92 ? -2.125 -3.602 11.627 1.00 91.38 92 HIS A N 1
ATOM 713 C CA . HIS A 1 92 ? -0.667 -3.546 11.619 1.00 91.38 92 HIS A CA 1
ATOM 714 C C . HIS A 1 92 ? -0.149 -4.015 10.273 1.00 91.38 92 HIS A C 1
ATOM 716 O O . HIS A 1 92 ? -0.395 -5.152 9.873 1.00 91.38 92 HIS A O 1
ATOM 722 N N . LEU A 1 93 ? 0.589 -3.152 9.589 1.00 92.19 93 LEU A N 1
ATOM 723 C CA . LEU A 1 93 ? 1.345 -3.514 8.401 1.00 92.19 93 LEU A CA 1
ATOM 724 C C . LEU A 1 93 ? 2.796 -3.675 8.821 1.00 92.19 93 LEU A C 1
ATOM 726 O O . LEU A 1 93 ? 3.383 -2.716 9.312 1.00 92.19 93 LEU A O 1
ATOM 730 N N . ALA A 1 94 ? 3.357 -4.866 8.657 1.00 90.56 94 ALA A N 1
ATOM 731 C CA . ALA A 1 94 ? 4.684 -5.195 9.155 1.00 90.56 94 ALA A CA 1
ATOM 732 C C . ALA A 1 94 ? 5.624 -5.659 8.038 1.00 90.56 94 ALA A C 1
ATOM 734 O O . ALA A 1 94 ? 5.195 -6.298 7.072 1.00 90.56 94 ALA A O 1
ATOM 735 N N . TRP A 1 95 ? 6.915 -5.357 8.198 1.00 90.75 95 TRP A N 1
ATOM 736 C CA . TRP A 1 95 ? 7.991 -5.684 7.264 1.00 90.75 95 TRP A CA 1
ATOM 737 C C . TRP A 1 95 ? 9.157 -6.355 7.979 1.00 90.75 95 TRP A C 1
ATOM 739 O O . TRP A 1 95 ? 9.615 -5.882 9.022 1.00 90.75 95 TRP A O 1
ATOM 749 N N . ARG A 1 96 ? 9.657 -7.434 7.371 1.00 86.69 96 ARG A N 1
ATOM 750 C CA . ARG A 1 96 ? 10.836 -8.183 7.814 1.00 86.69 96 ARG A CA 1
ATOM 751 C C . ARG A 1 96 ? 11.743 -8.532 6.630 1.00 86.69 96 ARG A C 1
ATOM 753 O O . ARG A 1 96 ? 11.248 -8.746 5.523 1.00 86.69 96 ARG A O 1
ATOM 760 N N . PRO A 1 97 ? 13.062 -8.670 6.850 1.00 81.25 97 PRO A N 1
ATOM 761 C CA . PRO A 1 97 ? 13.804 -8.242 8.041 1.00 81.25 97 PRO A CA 1
ATOM 762 C C . PRO A 1 97 ? 14.132 -6.737 8.010 1.00 81.25 97 PRO A C 1
ATOM 764 O O . PRO A 1 97 ? 14.748 -6.217 8.931 1.00 81.25 97 PRO A O 1
ATOM 767 N N . TYR A 1 98 ? 13.787 -6.041 6.925 1.00 82.12 98 TYR A N 1
ATOM 768 C CA . TYR A 1 98 ? 14.144 -4.643 6.715 1.00 82.12 98 TYR A CA 1
ATOM 769 C C . TYR A 1 98 ? 12.915 -3.738 6.841 1.00 82.12 98 TYR A C 1
ATOM 771 O O . TYR A 1 98 ? 11.819 -4.153 6.456 1.00 82.12 98 TYR A O 1
ATOM 779 N N . PRO A 1 99 ? 13.084 -2.494 7.327 1.00 84.50 99 PRO A N 1
ATOM 780 C CA . PRO A 1 99 ? 12.039 -1.482 7.241 1.00 84.50 99 PRO A CA 1
ATOM 781 C C . PRO A 1 99 ? 11.568 -1.261 5.793 1.00 84.50 99 PRO A C 1
ATOM 783 O O . PRO A 1 99 ? 12.363 -1.461 4.869 1.00 84.50 99 PRO A O 1
ATOM 786 N N . PRO A 1 100 ? 10.322 -0.795 5.584 1.00 83.25 100 PRO A N 1
ATOM 787 C CA . PRO A 1 100 ? 9.851 -0.434 4.254 1.00 83.25 100 PRO A CA 1
ATOM 788 C C . PRO A 1 100 ? 10.717 0.668 3.641 1.00 83.25 100 PRO A C 1
ATOM 790 O O . PRO A 1 100 ? 11.207 1.566 4.332 1.00 83.25 100 PRO A O 1
ATOM 793 N N . THR A 1 101 ? 10.855 0.627 2.321 1.00 80.69 101 THR A N 1
ATOM 794 C CA . THR A 1 101 ? 11.281 1.788 1.532 1.00 80.69 101 THR A CA 1
ATOM 795 C C . THR A 1 101 ? 10.254 2.919 1.647 1.00 80.69 101 THR A C 1
ATOM 797 O O . THR A 1 101 ? 9.103 2.686 2.017 1.00 80.69 101 THR A O 1
ATOM 800 N N . GLU A 1 102 ? 10.633 4.146 1.281 1.00 74.75 102 GLU A N 1
ATOM 801 C CA . GLU A 1 102 ? 9.705 5.288 1.315 1.00 74.75 102 GLU A CA 1
ATOM 802 C C . GLU A 1 102 ? 8.435 5.013 0.494 1.00 74.75 102 GLU A C 1
ATOM 804 O O . GLU A 1 102 ? 7.326 5.197 0.983 1.00 74.75 102 GLU A O 1
ATOM 809 N N . ASN A 1 103 ? 8.579 4.454 -0.711 1.00 66.75 103 ASN A N 1
ATOM 810 C CA . ASN A 1 103 ? 7.441 4.117 -1.570 1.00 66.75 103 ASN A CA 1
ATOM 811 C C . ASN A 1 103 ? 6.517 3.063 -0.938 1.00 66.75 103 ASN A C 1
ATOM 813 O O . ASN A 1 103 ? 5.298 3.140 -1.072 1.00 66.75 103 ASN A O 1
ATOM 817 N N . GLU A 1 104 ? 7.077 2.079 -0.232 1.00 75.00 104 GLU A N 1
ATOM 818 C CA . GLU A 1 104 ? 6.288 1.063 0.472 1.00 75.00 104 GLU A CA 1
ATOM 819 C C . GLU A 1 104 ? 5.565 1.642 1.685 1.00 75.00 104 GLU A C 1
ATOM 821 O O . GLU A 1 104 ? 4.418 1.272 1.941 1.00 75.00 104 GLU A O 1
ATOM 826 N N . LEU A 1 105 ? 6.203 2.570 2.401 1.00 82.00 105 LEU A N 1
ATOM 827 C CA . LEU A 1 105 ? 5.584 3.273 3.515 1.00 82.00 105 LEU A CA 1
ATOM 828 C C . LEU A 1 105 ? 4.438 4.172 3.031 1.00 82.00 105 LEU A C 1
ATOM 830 O O . LEU A 1 105 ? 3.365 4.154 3.632 1.00 82.00 105 LEU A O 1
ATOM 834 N N . GLN A 1 106 ? 4.620 4.899 1.926 1.00 78.38 106 GLN A N 1
ATOM 835 C CA . GLN A 1 106 ? 3.562 5.715 1.322 1.00 78.38 106 GLN A CA 1
ATOM 836 C C . GLN A 1 106 ? 2.390 4.859 0.835 1.00 78.38 106 GLN A C 1
ATOM 838 O O . GLN A 1 106 ? 1.237 5.175 1.124 1.00 78.38 106 GLN A O 1
ATOM 843 N N . ALA A 1 107 ? 2.664 3.725 0.183 1.00 73.06 107 ALA A N 1
ATOM 844 C CA . ALA A 1 107 ? 1.619 2.787 -0.219 1.00 73.06 107 ALA A CA 1
ATOM 845 C C . ALA A 1 107 ? 0.841 2.233 0.990 1.00 73.06 107 ALA A C 1
ATOM 847 O O . ALA A 1 107 ? -0.382 2.119 0.939 1.00 73.06 107 ALA A O 1
ATOM 848 N N . ALA A 1 108 ? 1.526 1.935 2.097 1.00 83.88 108 ALA A N 1
ATOM 849 C CA . ALA A 1 108 ? 0.887 1.488 3.332 1.00 83.88 108 ALA A CA 1
ATOM 850 C C . ALA A 1 108 ? 0.035 2.585 3.990 1.00 83.88 108 ALA A C 1
ATOM 852 O O . ALA A 1 108 ? -1.065 2.309 4.464 1.00 83.88 108 ALA A O 1
ATOM 853 N N . LEU A 1 109 ? 0.511 3.833 3.997 1.00 86.00 109 LEU A N 1
ATOM 854 C CA . LEU A 1 109 ? -0.252 4.981 4.495 1.00 86.00 109 LEU A CA 1
ATOM 855 C C . LEU A 1 109 ? -1.515 5.224 3.666 1.00 86.00 109 LEU A C 1
ATOM 857 O O . LEU A 1 109 ? -2.572 5.487 4.239 1.00 86.00 109 LEU A O 1
ATOM 861 N N . ALA A 1 110 ? -1.409 5.105 2.344 1.00 79.94 110 ALA A N 1
ATOM 862 C CA . ALA A 1 110 ? -2.531 5.238 1.428 1.00 79.94 110 ALA A CA 1
ATOM 863 C C . ALA A 1 110 ? -3.542 4.091 1.591 1.00 79.94 110 ALA A C 1
ATOM 865 O O . ALA A 1 110 ? -4.738 4.353 1.679 1.00 79.94 110 ALA A O 1
ATOM 866 N N . TYR A 1 111 ? -3.081 2.846 1.757 1.00 80.94 111 TYR A N 1
ATOM 867 C CA . TYR A 1 111 ? -3.949 1.726 2.133 1.00 80.94 111 TYR A CA 1
ATOM 868 C C . TYR A 1 111 ? -4.691 1.998 3.451 1.00 80.94 111 TYR A C 1
ATOM 870 O O . TYR A 1 111 ? -5.903 1.841 3.530 1.00 80.94 111 TYR A O 1
ATOM 878 N N . LEU A 1 112 ? -3.996 2.467 4.490 1.00 87.56 112 LEU A N 1
ATOM 879 C CA . LEU A 1 112 ? -4.643 2.779 5.767 1.00 87.56 112 LEU A CA 1
ATOM 880 C C . LEU A 1 112 ? -5.673 3.916 5.663 1.00 87.56 112 LEU A C 1
ATOM 882 O O . LEU A 1 112 ? -6.598 3.960 6.468 1.00 87.56 112 LEU A O 1
ATOM 886 N N . ALA A 1 113 ? -5.556 4.810 4.678 1.00 85.12 113 ALA A N 1
ATOM 887 C CA . ALA A 1 113 ? -6.543 5.861 4.431 1.00 85.12 113 ALA A CA 1
ATOM 888 C C . ALA A 1 113 ? -7.864 5.330 3.833 1.00 85.12 113 ALA A C 1
ATOM 890 O O . ALA A 1 113 ? -8.909 5.979 3.962 1.00 85.12 113 ALA A O 1
ATOM 891 N N . THR A 1 114 ? -7.857 4.146 3.211 1.00 82.19 114 THR A N 1
ATOM 892 C CA . THR A 1 114 ? -9.078 3.509 2.681 1.00 82.19 114 THR A CA 1
ATOM 893 C C . THR A 1 114 ? -9.823 2.688 3.731 1.00 82.19 114 THR A C 1
ATOM 895 O O . THR A 1 114 ? -10.979 2.329 3.519 1.00 82.19 114 THR A O 1
ATOM 898 N N . VAL A 1 115 ? -9.203 2.431 4.888 1.00 88.31 115 VAL A N 1
ATOM 899 C CA . VAL A 1 115 ? -9.816 1.679 5.987 1.00 88.31 115 VAL A CA 1
ATOM 900 C C . VAL A 1 115 ? -11.095 2.367 6.450 1.00 88.31 115 VAL A C 1
ATOM 902 O O . VAL A 1 115 ? -11.138 3.581 6.668 1.00 88.31 115 VAL A O 1
ATOM 905 N N . ARG A 1 116 ? -12.140 1.566 6.642 1.00 88.25 116 ARG A N 1
ATOM 906 C CA . ARG A 1 116 ? -13.393 1.964 7.279 1.00 88.25 116 ARG A CA 1
ATOM 907 C C . ARG A 1 116 ? -13.733 0.961 8.368 1.00 88.25 116 ARG A C 1
ATOM 909 O O . ARG A 1 116 ? -13.446 -0.228 8.236 1.00 88.25 116 ARG A O 1
ATOM 916 N N . VAL A 1 117 ? -14.341 1.446 9.444 1.00 87.25 117 VAL A N 1
ATOM 917 C CA . VAL A 1 117 ? -14.853 0.599 10.524 1.00 87.25 117 VAL A CA 1
ATOM 918 C C . VAL A 1 117 ? -16.356 0.744 10.545 1.00 87.25 117 VAL A C 1
ATOM 920 O O . VAL A 1 117 ? -16.859 1.849 10.716 1.00 87.25 117 VAL A O 1
ATOM 923 N N . CYS A 1 118 ? -17.053 -0.380 10.415 1.00 81.88 118 CYS A N 1
ATOM 924 C CA . CYS A 1 118 ? -18.471 -0.436 10.711 1.00 81.88 118 CYS A CA 1
ATOM 925 C C . CYS A 1 118 ? -18.713 -1.188 12.019 1.00 81.88 118 CYS A C 1
ATOM 927 O O . CYS A 1 118 ? -18.355 -2.361 12.145 1.00 81.88 118 CYS A O 1
ATOM 929 N N . ASP A 1 119 ? -19.384 -0.534 12.966 1.00 71.69 119 ASP A N 1
ATOM 930 C CA . ASP A 1 119 ? -20.026 -1.225 14.079 1.00 71.69 119 ASP A CA 1
ATOM 931 C C . ASP A 1 119 ? -21.460 -1.581 13.671 1.00 71.69 119 ASP A C 1
ATOM 933 O O . ASP A 1 119 ? -22.374 -0.767 13.782 1.00 71.69 119 ASP A O 1
ATOM 937 N N . THR A 1 120 ? -21.662 -2.815 13.207 1.00 71.25 120 THR A N 1
ATOM 938 C CA . THR A 1 120 ? -22.978 -3.348 12.792 1.00 71.25 120 THR A CA 1
ATOM 939 C C . THR A 1 120 ? -24.048 -3.258 13.884 1.00 71.25 120 THR A C 1
ATOM 941 O O . THR A 1 120 ? -25.238 -3.370 13.599 1.00 71.25 120 THR A O 1
ATOM 944 N N . ARG A 1 121 ? -23.653 -3.047 15.145 1.00 69.12 121 ARG A N 1
ATOM 945 C CA . ARG A 1 121 ? -24.569 -2.881 16.282 1.00 69.12 121 ARG A CA 1
ATOM 946 C C . ARG A 1 121 ? -25.057 -1.438 16.436 1.00 69.12 121 ARG A C 1
ATOM 948 O O . ARG A 1 121 ? -26.004 -1.202 17.179 1.00 69.12 121 ARG A O 1
ATOM 955 N N . ALA A 1 122 ? -24.418 -0.483 15.759 1.00 63.72 122 ALA A N 1
ATOM 956 C CA . ALA A 1 122 ? -24.784 0.931 15.754 1.00 63.72 122 ALA A CA 1
ATOM 957 C C . ALA A 1 122 ? -25.658 1.331 14.548 1.00 63.72 122 ALA A C 1
ATOM 959 O O . ALA A 1 122 ? -26.190 2.440 14.538 1.00 63.72 122 ALA A O 1
ATOM 960 N N . GLY A 1 123 ? -25.834 0.452 13.553 1.00 71.38 123 GLY A N 1
ATOM 961 C CA . GLY A 1 123 ? -26.666 0.711 12.376 1.00 71.38 123 GLY A CA 1
ATOM 962 C C . GLY A 1 123 ? -26.213 -0.042 11.122 1.00 71.38 123 GLY A C 1
ATOM 963 O O . GLY A 1 123 ? -25.449 -1.004 11.198 1.00 71.38 123 GLY A O 1
ATOM 964 N N . SER A 1 124 ? -26.709 0.400 9.961 1.00 77.06 124 SER A N 1
ATOM 965 C CA . SER A 1 124 ? -26.305 -0.123 8.646 1.00 77.06 124 SER A CA 1
ATOM 966 C C . SER A 1 124 ? -24.875 0.296 8.291 1.00 77.06 124 SER A C 1
ATOM 968 O O . SER A 1 124 ? -24.512 1.451 8.487 1.00 77.06 124 SER A O 1
ATOM 970 N N . CYS A 1 125 ? -24.108 -0.627 7.703 1.00 81.06 125 CYS A N 1
ATOM 971 C CA . CYS A 1 125 ? -22.732 -0.418 7.229 1.00 81.06 125 CYS A CA 1
ATOM 972 C C . CYS A 1 125 ? -22.629 0.040 5.771 1.00 81.06 125 CYS A C 1
ATOM 974 O O . CYS A 1 125 ? -21.548 -0.005 5.182 1.00 81.06 125 CYS A O 1
ATOM 976 N N . GLU A 1 126 ? -23.753 0.354 5.129 1.00 81.88 126 GLU A N 1
ATOM 977 C CA . GLU A 1 126 ? -23.786 0.588 3.686 1.00 81.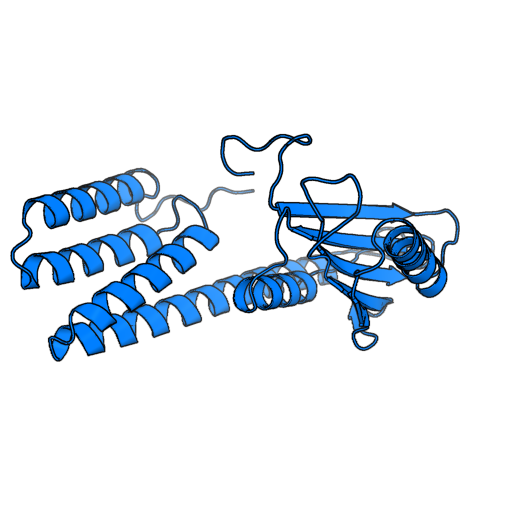88 126 GLU A CA 1
ATOM 978 C C . GLU A 1 126 ? -22.918 1.783 3.278 1.00 81.88 126 GLU A C 1
ATOM 980 O O . GLU A 1 126 ? -22.187 1.703 2.293 1.00 81.88 126 GLU A O 1
ATOM 985 N N . LYS A 1 127 ? -22.904 2.840 4.097 1.00 81.94 127 LYS A N 1
ATOM 986 C CA . LYS A 1 127 ? -22.064 4.018 3.878 1.00 81.94 127 LYS A CA 1
ATOM 987 C C . LYS A 1 127 ? -20.576 3.680 3.979 1.00 81.94 127 LYS A C 1
ATOM 989 O O . LYS A 1 127 ? -19.824 3.970 3.055 1.00 81.94 127 LYS A O 1
ATOM 994 N N . GLU A 1 128 ? -20.142 3.045 5.066 1.00 83.69 128 GLU A N 1
ATOM 995 C CA . GLU A 1 128 ? -18.740 2.658 5.269 1.00 83.69 128 GLU A CA 1
ATOM 996 C C . GLU A 1 128 ? -18.264 1.707 4.172 1.00 83.69 128 GLU A C 1
ATOM 998 O O . GLU A 1 128 ? -17.119 1.795 3.734 1.00 83.69 128 GLU A O 1
ATOM 1003 N N . ARG A 1 129 ? -19.144 0.814 3.709 1.00 79.31 129 ARG A N 1
ATOM 1004 C CA . ARG A 1 129 ? -18.853 -0.094 2.602 1.00 79.31 129 ARG A CA 1
ATOM 1005 C C . ARG A 1 129 ? -18.668 0.662 1.287 1.00 79.31 129 ARG A C 1
ATOM 1007 O O . ARG A 1 129 ? -17.642 0.471 0.643 1.00 79.31 129 ARG A O 1
ATOM 1014 N N . GLN A 1 130 ? -19.600 1.544 0.926 1.00 82.12 130 GLN A N 1
ATOM 1015 C CA . GLN A 1 130 ? -19.497 2.369 -0.283 1.00 82.12 130 GLN A CA 1
ATOM 1016 C C . GLN A 1 130 ? -18.251 3.262 -0.255 1.00 82.12 130 GLN A C 1
ATOM 1018 O O . GLN A 1 130 ? -17.552 3.388 -1.257 1.00 82.12 130 GLN A O 1
ATOM 1023 N N . GLU A 1 131 ? -17.926 3.854 0.895 1.00 79.56 131 GLU A N 1
ATOM 1024 C CA . GLU A 1 131 ? -16.724 4.674 1.054 1.00 79.56 131 GLU A CA 1
ATOM 1025 C C . GLU A 1 131 ? -15.428 3.856 0.976 1.00 79.56 131 GLU A C 1
ATOM 1027 O O . GLU A 1 131 ? -14.438 4.341 0.426 1.00 79.56 131 GLU A O 1
ATOM 1032 N N . ALA A 1 132 ? -15.412 2.635 1.519 1.00 74.25 132 ALA A N 1
ATOM 1033 C CA . ALA A 1 132 ? -14.268 1.733 1.407 1.00 74.25 132 ALA A CA 1
ATOM 1034 C C . ALA A 1 132 ? -14.058 1.280 -0.044 1.00 74.25 132 ALA A C 1
ATOM 1036 O O . ALA A 1 132 ? -12.929 1.301 -0.533 1.00 74.25 132 ALA A O 1
ATOM 1037 N N . GLU A 1 133 ? -15.139 0.922 -0.743 1.00 74.50 133 GLU A N 1
ATOM 1038 C CA . GLU A 1 133 ? -15.118 0.562 -2.164 1.00 74.50 133 GLU A CA 1
ATOM 1039 C C . GLU A 1 133 ? -14.623 1.745 -3.011 1.00 74.50 133 GLU A C 1
ATOM 1041 O O . GLU A 1 133 ? -13.647 1.601 -3.746 1.00 74.50 133 GLU A O 1
ATOM 1046 N N . ALA A 1 134 ? -15.185 2.943 -2.823 1.00 72.25 134 ALA A N 1
ATOM 1047 C CA . ALA A 1 134 ? -14.735 4.157 -3.506 1.00 72.25 134 ALA A CA 1
ATOM 1048 C C . ALA A 1 134 ? -13.264 4.496 -3.204 1.00 72.25 134 ALA A C 1
ATOM 1050 O O . ALA A 1 134 ? -12.513 4.873 -4.105 1.00 72.25 134 ALA A O 1
ATOM 1051 N N . GLY A 1 135 ? -12.827 4.332 -1.951 1.00 67.75 135 GLY A N 1
ATOM 1052 C CA . GLY A 1 135 ? -11.433 4.524 -1.550 1.00 67.75 135 GLY A CA 1
ATOM 1053 C C . GLY A 1 135 ? -10.483 3.531 -2.222 1.00 67.75 135 GLY A C 1
ATOM 1054 O O . GLY A 1 135 ? -9.415 3.926 -2.688 1.00 67.75 135 GLY A O 1
ATOM 1055 N N . ALA A 1 136 ? -10.875 2.259 -2.326 1.00 68.38 136 ALA A N 1
ATOM 1056 C CA . ALA A 1 136 ? -10.111 1.240 -3.041 1.00 68.38 136 ALA A CA 1
ATOM 1057 C C . ALA A 1 136 ? -10.024 1.544 -4.546 1.00 68.38 136 ALA A C 1
ATOM 1059 O O . ALA A 1 136 ? -8.942 1.439 -5.126 1.00 68.38 136 ALA A O 1
ATOM 1060 N N . THR A 1 137 ? -11.122 1.991 -5.166 1.00 70.75 137 THR A N 1
ATOM 1061 C CA . THR A 1 137 ? -11.135 2.426 -6.571 1.00 70.75 137 THR A CA 1
ATOM 1062 C C . THR A 1 137 ? -10.219 3.627 -6.797 1.00 70.75 137 THR A C 1
ATOM 1064 O O . THR A 1 137 ? -9.440 3.632 -7.748 1.00 70.75 137 THR A O 1
ATOM 1067 N N . MET A 1 138 ? -10.266 4.629 -5.916 1.00 64.88 138 MET A N 1
ATOM 1068 C CA . MET A 1 138 ? -9.412 5.814 -6.007 1.00 64.88 138 MET A CA 1
ATOM 1069 C C . MET A 1 138 ? -7.931 5.456 -5.853 1.00 64.88 138 MET A C 1
ATOM 1071 O O . MET A 1 138 ? -7.112 5.896 -6.650 1.00 64.88 138 MET A O 1
ATOM 1075 N N . PHE A 1 139 ? -7.584 4.586 -4.902 1.00 64.44 139 PHE A N 1
ATOM 1076 C CA . PHE A 1 139 ? -6.210 4.111 -4.740 1.00 64.44 139 PHE A CA 1
ATOM 1077 C C . PHE A 1 139 ? -5.714 3.326 -5.965 1.00 64.44 139 PHE A C 1
ATOM 1079 O O . PHE A 1 139 ? -4.587 3.529 -6.416 1.00 64.44 139 PHE A O 1
ATOM 1086 N N . ALA A 1 140 ? -6.553 2.464 -6.545 1.00 67.81 140 ALA A N 1
ATOM 1087 C CA . ALA A 1 140 ? -6.225 1.764 -7.786 1.00 67.81 140 ALA A CA 1
ATOM 1088 C C . ALA A 1 140 ? -6.031 2.743 -8.963 1.00 67.81 140 ALA A C 1
ATOM 1090 O O . ALA A 1 140 ? -5.125 2.559 -9.783 1.00 67.81 140 ALA A O 1
ATOM 1091 N N . ALA A 1 141 ? -6.836 3.809 -9.027 1.00 69.00 141 ALA A N 1
ATOM 1092 C CA . ALA A 1 141 ? -6.681 4.878 -10.010 1.00 69.00 141 ALA A CA 1
ATOM 1093 C C . ALA A 1 141 ? -5.372 5.659 -9.807 1.00 69.00 141 ALA A C 1
ATOM 1095 O O . ALA A 1 141 ? -4.653 5.887 -10.779 1.00 69.00 141 ALA A O 1
ATOM 1096 N N . ASP A 1 142 ? -5.007 5.982 -8.565 1.00 73.19 142 ASP A N 1
ATOM 1097 C CA . ASP A 1 142 ? -3.747 6.656 -8.231 1.00 73.19 142 ASP A CA 1
ATOM 1098 C C . ASP A 1 142 ? -2.535 5.792 -8.588 1.00 73.19 142 ASP A C 1
ATOM 1100 O O . ASP A 1 142 ? -1.608 6.263 -9.249 1.00 73.19 142 ASP A O 1
ATOM 1104 N N . GLN A 1 143 ? -2.546 4.505 -8.228 1.00 71.81 143 GLN A N 1
ATOM 1105 C CA . GLN A 1 143 ? -1.481 3.581 -8.624 1.00 71.81 143 GLN A CA 1
ATOM 1106 C C . GLN A 1 143 ? -1.371 3.475 -10.151 1.00 71.81 143 GLN A C 1
ATOM 1108 O O . GLN A 1 143 ? -0.264 3.443 -10.694 1.00 71.81 143 GLN A O 1
ATOM 1113 N N . THR A 1 144 ? -2.506 3.461 -10.856 1.00 83.12 144 THR A N 1
ATOM 1114 C CA . THR A 1 144 ? -2.537 3.471 -12.325 1.00 83.12 144 THR A CA 1
ATOM 1115 C C . THR A 1 144 ? -1.967 4.773 -12.890 1.00 83.12 144 THR A C 1
ATOM 1117 O O . THR A 1 144 ? -1.232 4.735 -13.875 1.00 83.12 144 THR A O 1
ATOM 1120 N N . ALA A 1 145 ? -2.247 5.919 -12.266 1.00 81.62 145 ALA A N 1
ATOM 1121 C CA . ALA A 1 145 ? -1.719 7.217 -12.675 1.00 81.62 145 ALA A CA 1
ATOM 1122 C C . ALA A 1 145 ? -0.199 7.317 -12.471 1.00 81.62 145 ALA A C 1
ATOM 1124 O O . ALA A 1 145 ? 0.502 7.831 -13.346 1.00 81.62 145 ALA A O 1
ATOM 1125 N N . VAL A 1 146 ? 0.320 6.781 -11.360 1.00 83.44 146 VAL A N 1
ATOM 1126 C CA . VAL A 1 146 ? 1.767 6.675 -11.111 1.00 83.44 146 VAL A CA 1
ATOM 1127 C C . VAL A 1 146 ? 2.425 5.827 -12.200 1.00 83.44 146 VAL A C 1
ATOM 1129 O O . VAL A 1 146 ? 3.315 6.325 -12.889 1.00 83.44 146 VAL A O 1
ATOM 1132 N N . TRP A 1 147 ? 1.910 4.616 -12.447 1.00 90.88 147 TRP A N 1
ATOM 1133 C CA . TRP A 1 147 ? 2.395 3.748 -13.526 1.00 90.88 147 TRP A CA 1
ATOM 1134 C C . TRP A 1 147 ? 2.374 4.445 -14.887 1.00 90.88 147 TRP A C 1
ATOM 1136 O O . TRP A 1 147 ? 3.344 4.383 -15.646 1.00 90.88 147 TRP A O 1
ATOM 1146 N N . GLN A 1 148 ? 1.277 5.137 -15.200 1.00 92.62 148 GLN A N 1
ATOM 1147 C CA . GLN A 1 148 ? 1.098 5.821 -16.476 1.00 92.62 148 GLN A CA 1
ATOM 1148 C C . GLN A 1 148 ? 2.167 6.896 -16.676 1.00 92.62 148 GLN A C 1
ATOM 1150 O O . GLN A 1 148 ? 2.809 6.932 -17.728 1.00 92.62 148 GLN A O 1
ATOM 1155 N N . LYS A 1 149 ? 2.413 7.712 -15.648 1.00 91.81 149 LYS A N 1
ATOM 1156 C CA . LYS A 1 149 ? 3.460 8.733 -15.668 1.00 91.81 149 LYS A CA 1
ATOM 1157 C C . LYS A 1 149 ? 4.848 8.114 -15.853 1.00 91.81 149 LYS A C 1
ATOM 1159 O O . LYS A 1 149 ? 5.584 8.553 -16.735 1.00 91.81 149 LYS A O 1
ATOM 1164 N N . THR A 1 150 ? 5.185 7.068 -15.096 1.00 91.38 150 THR A N 1
ATOM 1165 C CA . THR A 1 150 ? 6.474 6.362 -15.215 1.00 91.38 150 THR A CA 1
ATOM 1166 C C . THR A 1 150 ? 6.673 5.807 -16.631 1.00 91.38 150 THR A C 1
ATOM 1168 O O . THR A 1 150 ? 7.745 5.943 -17.225 1.00 91.38 150 THR A O 1
ATOM 1171 N N . MET A 1 151 ? 5.619 5.245 -17.230 1.00 97.00 151 MET A N 1
ATOM 1172 C CA . MET A 1 151 ? 5.634 4.755 -18.610 1.00 97.00 151 MET A CA 1
ATOM 1173 C C . MET A 1 151 ? 5.774 5.874 -19.649 1.00 97.00 151 MET A C 1
ATOM 1175 O O . MET A 1 151 ? 6.435 5.669 -20.671 1.00 97.00 151 MET A O 1
ATOM 1179 N N . ASP A 1 152 ? 5.146 7.033 -19.435 1.00 97.06 152 ASP A N 1
ATOM 1180 C CA . ASP A 1 152 ? 5.283 8.206 -20.307 1.00 97.06 152 ASP A CA 1
ATOM 1181 C C . ASP A 1 152 ? 6.717 8.760 -20.263 1.00 97.06 152 ASP A C 1
ATOM 1183 O O . ASP A 1 152 ? 7.319 8.998 -21.316 1.00 97.06 152 ASP A O 1
ATOM 1187 N N . ASP A 1 153 ? 7.308 8.863 -19.070 1.00 94.31 153 ASP A N 1
ATOM 1188 C CA . ASP A 1 153 ? 8.698 9.288 -18.875 1.00 94.31 153 ASP A CA 1
ATOM 1189 C C . ASP A 1 153 ? 9.690 8.293 -19.506 1.00 94.31 153 ASP A C 1
ATOM 1191 O O . ASP A 1 153 ? 10.649 8.701 -20.175 1.00 94.31 153 ASP A O 1
ATOM 1195 N N . ALA A 1 154 ? 9.442 6.983 -19.369 1.00 95.50 154 ALA A N 1
ATOM 1196 C CA . ALA A 1 154 ? 10.247 5.931 -19.992 1.00 95.50 154 ALA A CA 1
ATOM 1197 C C . ALA A 1 154 ? 10.217 6.018 -21.526 1.00 95.50 154 ALA A C 1
ATOM 1199 O O . ALA A 1 154 ? 11.266 5.987 -22.181 1.00 95.50 154 ALA A O 1
ATOM 1200 N N . ARG A 1 155 ? 9.022 6.197 -22.108 1.00 97.94 155 ARG A N 1
ATOM 1201 C CA . ARG A 1 155 ? 8.838 6.422 -23.552 1.00 97.94 155 ARG A CA 1
ATOM 1202 C C . ARG A 1 155 ? 9.534 7.702 -24.011 1.00 97.94 155 ARG A C 1
ATOM 1204 O O . ARG A 1 155 ? 10.193 7.704 -25.053 1.00 97.94 155 ARG A O 1
ATOM 1211 N N . GLY A 1 156 ? 9.453 8.769 -23.217 1.00 97.12 156 GLY A N 1
ATOM 1212 C CA . GLY A 1 156 ? 10.182 10.014 -23.443 1.00 97.12 156 GLY A CA 1
ATOM 1213 C C . GLY A 1 156 ? 11.695 9.800 -23.519 1.00 97.12 156 GLY A C 1
ATOM 1214 O O . GLY A 1 156 ? 12.324 10.233 -24.488 1.00 97.12 156 GLY A O 1
ATOM 1215 N N . ALA A 1 157 ? 12.266 9.076 -22.551 1.00 96.12 157 ALA A N 1
ATOM 1216 C CA . ALA A 1 157 ? 13.686 8.730 -22.512 1.00 96.12 157 ALA A CA 1
ATOM 1217 C C . ALA A 1 157 ? 14.111 7.844 -23.698 1.00 96.12 157 ALA A C 1
ATOM 1219 O O . ALA A 1 157 ? 15.167 8.077 -24.292 1.00 96.12 157 ALA A O 1
ATOM 1220 N N . LEU A 1 158 ? 13.283 6.866 -24.087 1.00 96.56 158 LEU A N 1
ATOM 1221 C CA . LEU A 1 158 ? 13.536 6.007 -25.248 1.00 96.56 158 LEU A CA 1
ATOM 1222 C C . LEU A 1 158 ? 13.562 6.813 -26.553 1.00 96.56 158 LEU A C 1
ATOM 1224 O O . LEU A 1 158 ? 14.466 6.628 -27.368 1.00 96.56 158 LEU A O 1
ATOM 1228 N N . ARG A 1 159 ? 12.618 7.745 -26.735 1.00 97.00 159 ARG A N 1
ATOM 1229 C CA . ARG A 1 159 ? 12.529 8.599 -27.932 1.00 97.00 159 ARG A CA 1
ATOM 1230 C C . ARG A 1 159 ? 13.799 9.421 -28.158 1.00 97.00 159 ARG A C 1
ATOM 1232 O O . ARG A 1 159 ? 14.227 9.578 -29.298 1.00 97.00 159 ARG A O 1
ATOM 1239 N N . ILE A 1 160 ? 14.421 9.905 -27.083 1.00 96.88 160 ILE A N 1
ATOM 1240 C CA . ILE A 1 160 ? 15.700 10.632 -27.141 1.00 96.88 160 ILE A CA 1
ATOM 1241 C C . ILE A 1 160 ? 16.928 9.709 -27.031 1.00 96.88 160 ILE A C 1
ATOM 1243 O O . ILE A 1 160 ? 18.040 10.186 -26.823 1.00 96.88 160 ILE A O 1
ATOM 1247 N N . LYS A 1 161 ? 16.743 8.387 -27.173 1.00 96.31 161 LYS A N 1
ATOM 1248 C CA . LYS A 1 161 ? 17.788 7.345 -27.131 1.00 96.31 161 LYS A CA 1
ATOM 1249 C C . LYS A 1 161 ? 18.579 7.284 -25.819 1.00 96.31 161 LYS A C 1
ATOM 1251 O O . LYS A 1 161 ? 19.689 6.756 -25.779 1.00 96.31 161 LYS A O 1
ATOM 1256 N N . HIS A 1 162 ? 18.005 7.765 -24.719 1.00 96.69 162 HIS A N 1
ATOM 1257 C CA . HIS A 1 162 ? 18.627 7.721 -23.399 1.00 96.69 162 HIS A CA 1
ATOM 1258 C C . HIS A 1 162 ? 18.403 6.349 -22.738 1.00 96.69 162 HIS A C 1
ATOM 1260 O O . HIS A 1 162 ? 17.750 6.228 -21.700 1.00 96.69 162 HIS A O 1
ATOM 1266 N N . TYR A 1 163 ? 18.934 5.296 -23.365 1.00 89.00 163 TYR A N 1
ATOM 1267 C CA . TYR A 1 163 ? 18.546 3.901 -23.121 1.00 89.00 163 TYR A CA 1
ATOM 1268 C C . TYR A 1 163 ? 18.663 3.441 -21.669 1.00 89.00 163 TYR A C 1
ATOM 1270 O O . TYR A 1 163 ? 17.778 2.739 -21.202 1.00 89.00 163 TYR A O 1
ATOM 1278 N N . VAL A 1 164 ? 19.708 3.858 -20.949 1.00 89.25 164 VAL A N 1
ATOM 1279 C CA . VAL A 1 164 ? 19.885 3.497 -19.530 1.00 89.25 164 VAL A CA 1
ATOM 1280 C C . VAL A 1 164 ? 18.728 4.030 -18.684 1.00 89.25 164 VAL A C 1
ATOM 1282 O O . VAL A 1 164 ? 18.160 3.300 -17.885 1.00 89.25 164 VAL A O 1
ATOM 1285 N N . ARG A 1 165 ? 18.318 5.282 -18.916 1.00 87.00 165 ARG A N 1
ATOM 1286 C CA . ARG A 1 165 ? 17.203 5.901 -18.188 1.00 87.00 165 ARG A CA 1
ATOM 1287 C C . ARG A 1 165 ? 15.872 5.247 -18.552 1.00 87.00 165 ARG A C 1
ATOM 1289 O O . ARG A 1 165 ? 15.050 5.026 -17.674 1.00 87.00 165 ARG A O 1
ATOM 1296 N N . ALA A 1 166 ? 15.672 4.926 -19.830 1.00 92.44 166 ALA A N 1
ATOM 1297 C CA . ALA A 1 166 ? 14.482 4.209 -20.277 1.00 92.44 166 ALA A CA 1
ATOM 1298 C C . ALA A 1 166 ? 14.391 2.808 -19.647 1.00 92.44 166 ALA A C 1
ATOM 1300 O O . ALA A 1 166 ? 13.321 2.411 -19.205 1.00 92.44 166 ALA A O 1
ATOM 1301 N N . GLU A 1 167 ? 15.508 2.079 -19.566 1.00 86.06 167 GLU A N 1
ATOM 1302 C CA . GLU A 1 167 ? 15.580 0.763 -18.921 1.00 86.06 167 GLU A CA 1
ATOM 1303 C C . GLU A 1 167 ? 15.227 0.840 -17.431 1.00 86.06 167 GLU A C 1
ATOM 1305 O O . GLU A 1 167 ? 14.395 0.062 -16.969 1.00 86.06 167 GLU A O 1
ATOM 1310 N N . THR A 1 168 ? 15.783 1.817 -16.702 1.00 84.44 168 THR A N 1
ATOM 1311 C CA . THR A 1 168 ? 15.441 2.062 -15.292 1.00 84.44 168 THR A CA 1
ATOM 1312 C C . THR A 1 168 ? 13.948 2.335 -15.113 1.00 84.44 168 THR A C 1
ATOM 1314 O O . THR A 1 168 ? 13.296 1.639 -14.340 1.00 84.44 168 THR A O 1
ATOM 1317 N N . LEU A 1 169 ? 13.391 3.287 -15.868 1.00 89.44 169 LEU A N 1
ATOM 1318 C CA . LEU A 1 169 ? 11.988 3.694 -15.728 1.00 89.44 169 LEU A CA 1
ATOM 1319 C C . LEU A 1 169 ? 11.012 2.576 -16.126 1.00 89.44 169 LEU A C 1
ATOM 1321 O O . LEU A 1 169 ? 10.015 2.355 -15.447 1.00 89.44 169 LEU A O 1
ATOM 1325 N N . TYR A 1 170 ? 11.297 1.811 -17.185 1.00 91.75 170 TYR A N 1
ATOM 1326 C CA . TYR A 1 170 ? 10.470 0.645 -17.508 1.00 91.75 170 TYR A CA 1
ATOM 1327 C C . TYR A 1 170 ? 10.565 -0.455 -16.443 1.00 91.75 170 TYR A C 1
ATOM 1329 O O . TYR A 1 170 ? 9.574 -1.140 -16.193 1.00 91.75 170 TYR A O 1
ATOM 1337 N N . GLY A 1 171 ? 11.724 -0.624 -15.800 1.00 83.69 171 GLY A N 1
ATOM 1338 C CA . GLY A 1 171 ? 11.875 -1.519 -14.653 1.00 83.69 171 GLY A CA 1
ATOM 1339 C C . GLY A 1 171 ? 11.032 -1.082 -13.450 1.00 83.69 171 GLY A C 1
ATOM 1340 O O . GLY A 1 171 ? 10.383 -1.918 -12.823 1.00 83.69 171 GLY A O 1
ATOM 1341 N N . GLU A 1 172 ? 10.984 0.218 -13.160 1.00 82.94 172 GLU A N 1
ATOM 1342 C CA . GLU A 1 172 ? 10.128 0.793 -12.113 1.00 82.94 172 GLU A CA 1
ATOM 1343 C C . GLU A 1 172 ? 8.641 0.581 -12.424 1.00 82.94 172 GLU A C 1
ATOM 1345 O O . GLU A 1 172 ? 7.919 0.021 -11.595 1.00 82.94 172 GLU A O 1
ATOM 1350 N N . ALA A 1 173 ? 8.207 0.897 -13.649 1.00 88.50 173 ALA A N 1
ATOM 1351 C CA . ALA A 1 173 ? 6.834 0.655 -14.096 1.00 88.50 173 ALA A CA 1
ATOM 1352 C C . ALA A 1 173 ? 6.452 -0.836 -14.030 1.00 88.50 173 ALA A C 1
ATOM 1354 O O . ALA A 1 173 ? 5.312 -1.180 -13.710 1.00 88.50 173 ALA A O 1
ATOM 1355 N N . LEU A 1 174 ? 7.398 -1.745 -14.296 1.00 84.62 174 LEU A N 1
ATOM 1356 C CA . LEU A 1 174 ? 7.162 -3.186 -14.186 1.00 84.62 174 LEU A CA 1
ATOM 1357 C C . LEU A 1 174 ? 6.902 -3.592 -12.732 1.00 84.62 174 LEU A C 1
ATOM 1359 O O . LEU A 1 174 ? 5.984 -4.366 -12.465 1.00 84.62 174 LEU A O 1
ATOM 1363 N N . GLN A 1 175 ? 7.672 -3.049 -11.785 1.00 80.31 175 GLN A N 1
ATOM 1364 C CA . GLN A 1 175 ? 7.446 -3.287 -10.359 1.00 80.31 175 GLN A CA 1
ATOM 1365 C C . GLN A 1 175 ? 6.119 -2.695 -9.881 1.00 80.31 175 GLN A C 1
ATOM 1367 O O . GLN A 1 175 ? 5.430 -3.324 -9.084 1.00 80.31 175 GLN A O 1
ATOM 1372 N N . GLU A 1 176 ? 5.750 -1.502 -10.347 1.00 80.56 176 GLU A N 1
ATOM 1373 C CA . GLU A 1 176 ? 4.464 -0.870 -10.029 1.00 80.56 176 GLU A CA 1
ATOM 1374 C C . GLU A 1 176 ? 3.289 -1.724 -10.504 1.00 80.56 176 GLU A C 1
ATOM 1376 O O . GLU A 1 176 ? 2.409 -2.041 -9.707 1.00 80.56 176 GLU A O 1
ATOM 1381 N N . ALA A 1 177 ? 3.324 -2.190 -11.755 1.00 81.00 177 ALA A N 1
ATOM 1382 C CA . ALA A 1 177 ? 2.302 -3.085 -12.288 1.00 81.00 177 ALA A CA 1
ATOM 1383 C C . ALA A 1 177 ? 2.248 -4.427 -11.533 1.00 81.00 177 ALA A C 1
ATOM 1385 O O . ALA A 1 177 ? 1.162 -4.943 -11.283 1.00 81.00 177 ALA A O 1
ATOM 1386 N N . PHE A 1 178 ? 3.397 -4.968 -11.115 1.00 77.62 178 PHE A N 1
ATOM 1387 C CA . PHE A 1 178 ? 3.458 -6.211 -10.337 1.00 77.62 178 PHE A CA 1
ATOM 1388 C C . PHE A 1 178 ? 2.885 -6.061 -8.920 1.00 77.62 178 PHE A C 1
ATOM 1390 O O . PHE A 1 178 ? 2.331 -7.012 -8.373 1.00 77.62 178 PHE A O 1
ATOM 1397 N N . ARG A 1 179 ? 3.006 -4.871 -8.311 1.00 74.75 179 ARG A N 1
ATOM 1398 C CA . ARG A 1 179 ? 2.432 -4.574 -6.985 1.00 74.75 179 ARG A CA 1
ATOM 1399 C C . ARG A 1 179 ? 0.905 -4.524 -6.998 1.00 74.75 179 ARG A C 1
ATOM 1401 O O . ARG A 1 179 ? 0.316 -4.753 -5.947 1.00 74.75 179 ARG A O 1
ATOM 1408 N N . MET A 1 180 ? 0.294 -4.209 -8.140 1.00 76.38 180 MET A N 1
ATOM 1409 C CA . MET A 1 180 ? -1.163 -4.169 -8.284 1.00 76.38 180 MET A CA 1
ATOM 1410 C C . MET A 1 180 ? -1.744 -5.583 -8.273 1.00 76.38 180 MET A C 1
ATOM 1412 O O . MET A 1 180 ? -2.579 -5.897 -7.433 1.00 76.38 180 MET A O 1
ATOM 1416 N N . ASP A 1 181 ? -1.273 -6.440 -9.183 1.00 71.56 181 ASP A N 1
ATOM 1417 C CA . ASP A 1 181 ? -1.641 -7.854 -9.251 1.00 71.56 181 ASP A CA 1
ATOM 1418 C C . ASP A 1 181 ? -0.608 -8.635 -10.108 1.00 71.56 181 ASP A C 1
ATOM 1420 O O . ASP A 1 181 ? -0.160 -8.117 -11.136 1.00 71.56 181 ASP A O 1
ATOM 1424 N N . PRO A 1 182 ? -0.220 -9.878 -9.750 1.00 71.38 182 PRO A N 1
ATOM 1425 C CA . PRO A 1 182 ? 0.742 -10.681 -10.520 1.00 71.38 182 PRO A CA 1
ATOM 1426 C C . PRO A 1 182 ? 0.335 -11.014 -11.968 1.00 71.38 182 PRO A C 1
ATOM 1428 O O . PRO A 1 182 ? 1.181 -11.444 -12.755 1.00 71.38 182 PRO A O 1
ATOM 1431 N N . ILE A 1 183 ? -0.937 -10.843 -12.332 1.00 78.75 183 ILE A N 1
ATOM 1432 C CA . ILE A 1 183 ? -1.460 -10.972 -13.698 1.00 78.75 183 ILE A CA 1
ATOM 1433 C C . ILE A 1 183 ? -2.086 -9.664 -14.210 1.00 78.75 183 ILE A C 1
ATOM 1435 O O . ILE A 1 183 ? -2.745 -9.674 -15.249 1.00 78.75 183 ILE A O 1
ATOM 1439 N N . HIS A 1 184 ? -1.858 -8.525 -13.544 1.00 81.19 184 HIS A N 1
ATOM 1440 C CA . HIS A 1 184 ? -2.467 -7.243 -13.905 1.00 81.19 184 HIS A CA 1
ATOM 1441 C C . HIS A 1 184 ? -2.274 -6.892 -15.398 1.00 81.19 184 HIS A C 1
ATOM 1443 O O . HIS A 1 184 ? -1.151 -6.990 -15.905 1.00 81.19 184 HIS A O 1
ATOM 1449 N N . PRO A 1 185 ? -3.301 -6.400 -16.125 1.00 86.94 185 PRO A N 1
ATOM 1450 C CA . PRO A 1 185 ? -3.176 -6.069 -17.550 1.00 86.94 185 PRO A CA 1
ATOM 1451 C C . PRO A 1 185 ? -2.063 -5.061 -1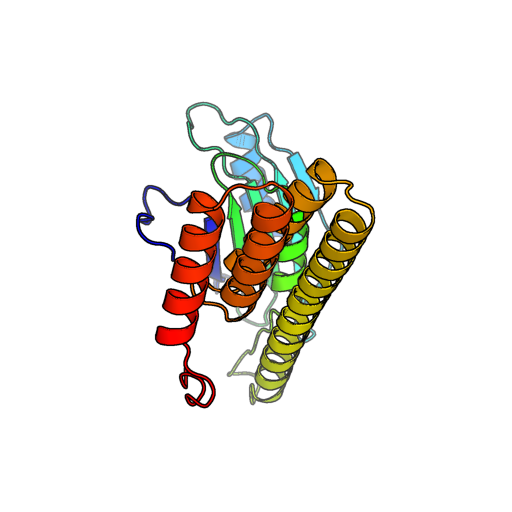7.882 1.00 86.94 185 PRO A C 1
ATOM 1453 O O . PRO A 1 185 ? -1.522 -5.075 -18.991 1.00 86.94 185 PRO A O 1
ATOM 1456 N N . LEU A 1 186 ? -1.685 -4.198 -16.931 1.00 90.81 186 LEU A N 1
ATOM 1457 C CA . LEU A 1 186 ? -0.579 -3.251 -17.118 1.00 90.81 186 LEU A CA 1
ATOM 1458 C C . LEU A 1 186 ? 0.787 -3.939 -17.236 1.00 90.81 186 LEU A C 1
ATOM 1460 O O . LEU A 1 186 ? 1.639 -3.423 -17.953 1.00 90.81 186 LEU A O 1
ATOM 1464 N N . LEU A 1 187 ? 0.982 -5.128 -16.652 1.00 86.69 187 LEU A N 1
ATOM 1465 C CA . LEU A 1 187 ? 2.212 -5.907 -16.839 1.00 86.69 187 LEU A CA 1
ATOM 1466 C C . LEU A 1 187 ? 2.433 -6.234 -18.320 1.00 86.69 187 LEU A C 1
ATOM 1468 O O . LEU A 1 187 ? 3.526 -6.035 -18.846 1.00 86.69 187 LEU A O 1
ATOM 1472 N N . ALA A 1 188 ? 1.380 -6.662 -19.028 1.00 89.88 188 ALA A N 1
ATOM 1473 C CA . ALA A 1 188 ? 1.461 -6.955 -20.458 1.00 89.88 188 ALA A CA 1
ATOM 1474 C C . ALA A 1 188 ? 1.804 -5.711 -21.295 1.00 89.88 188 ALA A C 1
ATOM 1476 O O . ALA A 1 188 ? 2.497 -5.825 -22.308 1.00 89.88 188 ALA A O 1
ATOM 1477 N N . ARG A 1 189 ? 1.343 -4.525 -20.874 1.00 93.81 189 ARG A N 1
ATOM 1478 C CA . ARG A 1 189 ? 1.688 -3.247 -21.519 1.00 93.81 189 ARG A CA 1
ATOM 1479 C C . ARG A 1 189 ? 3.139 -2.852 -21.248 1.00 93.81 189 ARG A C 1
ATOM 1481 O O . ARG A 1 189 ? 3.825 -2.403 -22.163 1.00 93.81 189 ARG A O 1
ATOM 1488 N N . THR A 1 190 ? 3.627 -3.042 -20.022 1.00 92.38 190 THR A N 1
ATOM 1489 C CA . THR A 1 190 ? 5.030 -2.774 -19.683 1.00 92.38 190 THR A CA 1
ATOM 1490 C C . THR A 1 190 ? 5.980 -3.715 -20.421 1.00 92.38 190 THR A C 1
ATOM 1492 O O . THR A 1 190 ? 6.996 -3.259 -20.942 1.00 92.38 190 THR A O 1
ATOM 1495 N N . TYR A 1 191 ? 5.638 -5.000 -20.550 1.00 94.19 191 TYR A N 1
ATOM 1496 C CA . TYR A 1 191 ? 6.428 -5.950 -21.335 1.00 94.19 191 TYR A CA 1
ATOM 1497 C C . TYR A 1 191 ? 6.498 -5.586 -22.824 1.00 94.19 191 TYR A C 1
ATOM 1499 O O . TYR A 1 191 ? 7.584 -5.624 -23.401 1.00 94.19 191 TYR A O 1
ATOM 1507 N N . ASP A 1 192 ? 5.390 -5.167 -23.444 1.00 94.62 192 ASP A N 1
ATOM 1508 C CA . ASP A 1 192 ? 5.417 -4.691 -24.834 1.00 94.62 192 ASP A CA 1
ATOM 1509 C C . ASP A 1 192 ? 6.367 -3.489 -25.004 1.00 94.62 192 ASP A C 1
ATOM 1511 O O . ASP A 1 192 ? 7.174 -3.462 -25.936 1.00 94.62 192 ASP A O 1
ATOM 1515 N N . ALA A 1 193 ? 6.330 -2.530 -24.075 1.00 95.44 193 ALA A N 1
ATOM 1516 C CA . ALA A 1 193 ? 7.193 -1.350 -24.114 1.00 95.44 193 ALA A CA 1
ATOM 1517 C C . ALA A 1 193 ? 8.678 -1.687 -23.860 1.00 95.44 193 ALA A C 1
ATOM 1519 O O . ALA A 1 193 ? 9.572 -1.143 -24.515 1.00 95.44 193 ALA A O 1
ATOM 1520 N N . LEU A 1 194 ? 8.964 -2.647 -22.975 1.00 94.31 194 LEU A N 1
ATOM 1521 C CA . LEU A 1 194 ? 10.309 -3.208 -22.810 1.00 94.31 194 LEU A CA 1
ATOM 1522 C C . LEU A 1 194 ? 10.789 -3.882 -24.100 1.00 94.31 194 LEU A C 1
ATOM 1524 O O . LEU A 1 194 ? 11.942 -3.701 -24.493 1.00 94.31 194 LEU A O 1
ATOM 1528 N N . ALA A 1 195 ? 9.923 -4.621 -24.800 1.00 93.00 195 ALA A N 1
ATOM 1529 C CA . ALA A 1 195 ? 10.255 -5.180 -26.108 1.00 93.00 195 ALA A CA 1
ATOM 1530 C C . ALA A 1 195 ? 10.660 -4.084 -27.109 1.00 93.00 195 ALA A C 1
ATOM 1532 O O . ALA A 1 195 ? 11.616 -4.278 -27.857 1.00 93.00 195 ALA A O 1
ATOM 1533 N N . GLU A 1 196 ? 10.008 -2.920 -27.114 1.00 94.69 196 GLU A N 1
ATOM 1534 C CA . GLU A 1 196 ? 10.415 -1.789 -27.963 1.00 94.69 196 GLU A CA 1
ATOM 1535 C C . GLU A 1 196 ? 11.813 -1.260 -27.616 1.00 94.69 196 GLU A C 1
ATOM 1537 O O . GLU A 1 196 ? 12.646 -1.102 -28.515 1.00 94.69 196 GLU A O 1
ATOM 1542 N N . LEU A 1 197 ? 12.110 -1.064 -26.326 1.00 94.12 197 LEU A N 1
ATOM 1543 C CA . LEU A 1 197 ? 13.454 -0.697 -25.864 1.00 94.12 197 LEU A CA 1
ATOM 1544 C C . LEU A 1 197 ? 14.502 -1.711 -26.352 1.00 94.12 197 LEU A C 1
ATOM 1546 O O . LEU A 1 197 ? 15.543 -1.331 -26.895 1.00 94.12 197 LEU A O 1
ATOM 1550 N N . TRP A 1 198 ? 14.237 -3.007 -26.186 1.00 92.38 198 TRP A N 1
ATOM 1551 C CA . TRP A 1 198 ? 15.185 -4.059 -26.556 1.00 92.38 198 TRP A CA 1
ATOM 1552 C C . TRP A 1 198 ? 15.331 -4.240 -28.070 1.00 92.38 198 TRP A C 1
ATOM 1554 O O . TRP A 1 198 ? 16.424 -4.590 -28.528 1.00 92.38 198 TRP A O 1
ATOM 1564 N N . ARG A 1 199 ? 14.298 -3.924 -28.864 1.00 93.94 199 ARG A N 1
ATOM 1565 C CA . ARG A 1 199 ? 14.421 -3.809 -30.328 1.00 93.94 199 ARG A CA 1
ATOM 1566 C C . ARG A 1 199 ? 15.370 -2.677 -30.704 1.00 93.94 199 ARG A C 1
ATOM 1568 O O . ARG A 1 199 ? 16.276 -2.907 -31.499 1.00 93.94 199 ARG A O 1
ATOM 1575 N N . ALA A 1 200 ? 15.227 -1.501 -30.088 1.00 93.00 200 ALA A N 1
ATOM 1576 C CA . ALA A 1 200 ? 16.114 -0.359 -30.334 1.00 93.00 200 ALA A CA 1
ATOM 1577 C C . ALA A 1 200 ? 17.581 -0.641 -29.950 1.00 93.00 200 ALA A C 1
ATOM 1579 O O . ALA A 1 200 ? 18.499 -0.041 -30.506 1.00 93.00 200 ALA A O 1
ATOM 1580 N N . ARG A 1 201 ? 17.809 -1.584 -29.026 1.00 91.38 201 ARG A N 1
ATOM 1581 C CA . ARG A 1 201 ? 19.141 -2.057 -28.615 1.00 91.38 201 ARG A CA 1
ATOM 1582 C C . ARG A 1 201 ? 19.615 -3.322 -29.341 1.00 91.38 201 ARG A C 1
ATOM 1584 O O . ARG A 1 201 ? 20.630 -3.886 -28.939 1.00 91.38 201 ARG A O 1
ATOM 1591 N N . PHE A 1 202 ? 18.903 -3.775 -30.377 1.00 92.62 202 PHE A N 1
ATOM 1592 C CA . PHE A 1 202 ? 19.238 -4.962 -31.174 1.00 92.62 202 PHE A CA 1
ATOM 1593 C C . PHE A 1 202 ? 19.408 -6.246 -30.3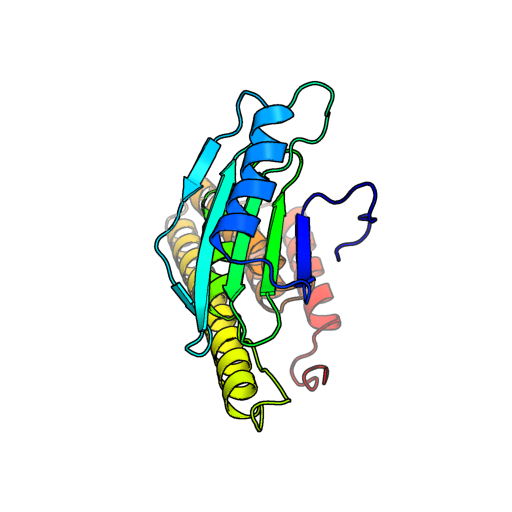37 1.00 92.62 202 PHE A C 1
ATOM 1595 O O . PHE A 1 202 ? 20.321 -7.040 -30.565 1.00 92.62 202 PHE A O 1
ATOM 1602 N N . ARG A 1 203 ? 18.522 -6.472 -29.353 1.00 88.56 203 ARG A N 1
ATOM 1603 C CA . ARG A 1 203 ? 18.516 -7.671 -28.487 1.00 88.56 203 ARG A CA 1
ATOM 1604 C C . ARG A 1 203 ? 17.316 -8.583 -28.793 1.00 88.56 203 ARG A C 1
ATOM 1606 O O . ARG A 1 203 ? 16.393 -8.662 -27.984 1.00 88.56 203 ARG A O 1
ATOM 1613 N N . PRO A 1 204 ? 17.305 -9.300 -29.934 1.00 87.00 204 PRO A N 1
ATOM 1614 C CA . PRO A 1 204 ? 16.127 -10.032 -30.416 1.00 87.00 204 PRO A CA 1
ATOM 1615 C C . PRO A 1 204 ? 15.655 -11.151 -29.47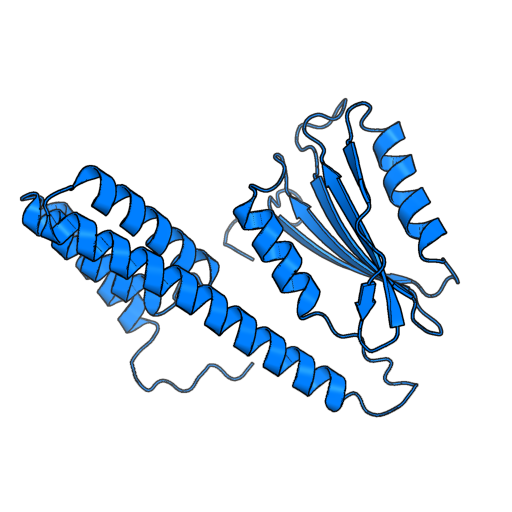7 1.00 87.00 204 PRO A C 1
ATOM 1617 O O . PRO A 1 204 ? 14.456 -11.399 -29.377 1.00 87.00 204 PRO A O 1
ATOM 1620 N N . SER A 1 205 ? 16.569 -11.796 -28.745 1.00 84.12 205 SER A N 1
ATOM 1621 C CA . SER A 1 205 ? 16.212 -12.820 -27.756 1.00 84.12 205 SER A CA 1
ATOM 1622 C C . SER A 1 205 ? 15.385 -12.251 -26.600 1.00 84.12 205 SER A C 1
ATOM 1624 O O . SER A 1 205 ? 14.391 -12.853 -26.206 1.00 84.12 205 SER A O 1
ATOM 1626 N N . VAL A 1 206 ? 15.751 -11.066 -26.102 1.00 83.38 206 VAL A N 1
ATOM 1627 C CA . VAL A 1 206 ? 15.034 -10.391 -25.010 1.00 83.38 206 VAL A CA 1
ATOM 1628 C C . VAL A 1 206 ? 13.681 -9.876 -25.496 1.00 83.38 206 VAL A C 1
ATOM 1630 O O . VAL A 1 206 ? 12.686 -10.009 -24.796 1.00 83.38 206 VAL A O 1
ATOM 1633 N N . VAL A 1 207 ? 13.612 -9.362 -26.728 1.00 88.69 207 VAL A N 1
ATOM 1634 C CA . VAL A 1 207 ? 12.344 -8.941 -27.351 1.00 88.69 207 VAL A CA 1
ATOM 1635 C C . VAL A 1 207 ? 11.336 -10.088 -27.363 1.00 88.69 207 VAL A C 1
ATOM 1637 O O . VAL A 1 207 ? 10.207 -9.904 -26.913 1.00 88.69 207 VAL A O 1
ATOM 1640 N N . LYS A 1 208 ? 11.754 -11.273 -27.824 1.00 83.00 208 LYS A N 1
ATOM 1641 C CA . LYS A 1 208 ? 10.894 -12.460 -27.863 1.00 83.00 208 LYS A CA 1
ATOM 1642 C C . LYS A 1 208 ? 10.392 -12.836 -26.465 1.00 83.00 208 LYS A C 1
ATOM 1644 O O . LYS A 1 208 ? 9.191 -13.009 -26.292 1.00 83.00 208 LYS A O 1
ATOM 1649 N N . GLN A 1 209 ? 11.283 -12.863 -25.470 1.00 84.62 209 GLN A N 1
ATOM 1650 C CA . GLN A 1 209 ? 10.912 -13.147 -24.078 1.00 84.62 209 GLN A CA 1
ATOM 1651 C C . GLN A 1 209 ? 9.855 -12.169 -23.543 1.00 84.62 209 GLN A C 1
ATOM 1653 O O . GLN A 1 209 ? 8.878 -12.593 -22.932 1.00 84.62 209 GLN A O 1
ATOM 1658 N N . MET A 1 210 ? 10.017 -10.865 -23.792 1.00 89.06 210 MET A N 1
ATOM 1659 C CA . MET A 1 210 ? 9.047 -9.861 -23.341 1.00 89.06 210 MET A CA 1
ATOM 1660 C C . MET A 1 210 ? 7.683 -10.037 -24.028 1.00 89.06 210 MET A C 1
ATOM 1662 O O . MET A 1 210 ? 6.646 -9.970 -23.373 1.00 89.06 210 MET A O 1
ATOM 1666 N N . GLN A 1 211 ? 7.663 -10.312 -25.336 1.00 90.31 211 GLN A N 1
ATOM 1667 C CA . GLN A 1 211 ? 6.416 -10.539 -26.076 1.00 90.31 211 GLN A CA 1
ATOM 1668 C C . GLN A 1 211 ? 5.679 -11.798 -25.605 1.00 90.31 211 GLN A C 1
ATOM 1670 O O . GLN A 1 211 ? 4.455 -11.783 -25.477 1.00 90.31 211 GLN A O 1
ATOM 1675 N N . GLU A 1 212 ? 6.412 -12.875 -25.321 1.00 84.31 212 GLU A N 1
ATOM 1676 C CA . GLU A 1 212 ? 5.854 -14.112 -24.769 1.00 84.31 212 GLU A CA 1
ATOM 1677 C C . GLU A 1 212 ? 5.266 -13.882 -23.372 1.00 84.31 212 GLU A C 1
ATOM 1679 O O . GLU A 1 212 ? 4.141 -14.308 -23.105 1.00 84.31 212 GLU A O 1
ATOM 1684 N N . ALA A 1 213 ? 5.967 -13.139 -22.508 1.00 84.50 213 ALA A N 1
ATOM 1685 C CA . ALA A 1 213 ? 5.459 -12.762 -21.190 1.00 84.50 213 ALA A CA 1
ATOM 1686 C C . ALA A 1 213 ? 4.165 -11.933 -21.291 1.00 84.50 213 ALA A C 1
ATOM 1688 O O . ALA A 1 213 ? 3.180 -12.224 -20.609 1.00 84.50 213 ALA A O 1
ATOM 1689 N N . ALA A 1 214 ? 4.122 -10.949 -22.194 1.00 89.38 214 ALA A N 1
ATOM 1690 C CA . ALA A 1 214 ? 2.926 -10.145 -22.433 1.00 89.38 214 ALA A CA 1
ATOM 1691 C C . ALA A 1 214 ? 1.744 -10.991 -22.942 1.00 89.38 214 ALA A C 1
ATOM 1693 O O . ALA A 1 214 ? 0.613 -10.822 -22.482 1.00 89.38 214 ALA A O 1
ATOM 1694 N N . ALA A 1 215 ? 1.998 -11.924 -23.865 1.00 90.62 215 ALA A N 1
ATOM 1695 C CA . ALA A 1 215 ? 0.985 -12.838 -24.386 1.00 90.62 215 ALA A CA 1
ATOM 1696 C C . ALA A 1 215 ? 0.445 -13.785 -23.304 1.00 90.62 215 ALA A C 1
ATOM 1698 O O . ALA A 1 215 ? -0.766 -13.978 -23.218 1.00 90.62 215 ALA A O 1
ATOM 1699 N N . ALA A 1 216 ? 1.312 -14.317 -22.438 1.00 85.94 216 ALA A N 1
ATOM 1700 C CA . ALA A 1 216 ? 0.908 -15.186 -21.335 1.00 85.94 216 ALA A CA 1
ATOM 1701 C C . ALA A 1 216 ? -0.041 -14.478 -20.354 1.00 85.94 216 ALA A C 1
ATOM 1703 O O . ALA A 1 216 ? -1.001 -15.081 -19.878 1.00 85.94 216 ALA A O 1
ATOM 1704 N N . ILE A 1 217 ? 0.187 -13.189 -20.083 1.00 83.25 217 ILE A N 1
ATOM 1705 C CA . ILE A 1 217 ? -0.697 -12.387 -19.226 1.00 83.25 217 ILE A CA 1
ATOM 1706 C C . ILE A 1 217 ? -2.042 -12.136 -19.909 1.00 83.25 217 ILE A C 1
ATOM 1708 O O . ILE A 1 217 ? -3.085 -12.352 -19.299 1.00 83.25 217 ILE A O 1
ATOM 1712 N N . ARG A 1 218 ? -2.040 -11.759 -21.193 1.00 87.81 218 ARG A N 1
ATOM 1713 C CA . ARG A 1 218 ? -3.278 -11.570 -21.974 1.00 87.81 218 ARG A CA 1
ATOM 1714 C C . ARG A 1 218 ? -4.098 -12.853 -22.104 1.00 87.81 218 ARG A C 1
ATOM 1716 O O . ARG A 1 218 ? -5.318 -12.787 -22.102 1.00 87.81 218 ARG A O 1
ATOM 1723 N N . ALA A 1 219 ? -3.446 -14.011 -22.192 1.00 87.56 219 ALA A N 1
ATOM 1724 C CA . ALA A 1 219 ? -4.129 -15.302 -22.223 1.00 87.56 219 ALA A CA 1
ATOM 1725 C C . ALA A 1 219 ? -4.852 -15.610 -20.900 1.00 87.56 219 ALA A C 1
ATOM 1727 O O . ALA A 1 219 ? -5.904 -16.242 -20.913 1.00 87.56 219 ALA A O 1
ATOM 1728 N N . LYS A 1 220 ? -4.306 -15.147 -19.768 1.00 79.50 220 LYS A N 1
ATOM 1729 C CA . LYS A 1 220 ? -4.931 -15.275 -18.443 1.00 79.50 220 LYS A CA 1
ATOM 1730 C C . LYS A 1 220 ? -6.007 -14.213 -18.185 1.00 79.50 220 LYS A C 1
ATOM 1732 O O . LYS A 1 220 ? -6.934 -14.492 -17.439 1.00 79.50 220 LYS A O 1
ATOM 1737 N N . ASN A 1 221 ? -5.897 -13.044 -18.821 1.00 73.94 221 ASN A N 1
ATOM 1738 C CA . ASN A 1 221 ? -6.836 -11.923 -18.723 1.00 73.94 221 ASN A CA 1
ATOM 1739 C C . ASN A 1 221 ? -7.336 -11.488 -20.114 1.00 73.94 221 ASN A C 1
ATOM 1741 O O . ASN A 1 221 ? -6.907 -10.446 -20.628 1.00 73.94 221 ASN A O 1
ATOM 1745 N N . PRO A 1 222 ? -8.209 -12.285 -20.759 1.00 67.12 222 PRO A N 1
ATOM 1746 C CA . PRO A 1 222 ? -8.684 -11.973 -22.095 1.00 67.12 222 PRO A CA 1
ATOM 1747 C C . PRO A 1 222 ? -9.577 -10.719 -22.078 1.00 67.12 222 PRO A C 1
ATOM 1749 O O . PRO A 1 222 ? -10.391 -10.547 -21.166 1.00 67.12 222 PRO A O 1
ATOM 1752 N N . PRO A 1 223 ? -9.456 -9.826 -23.077 1.00 54.28 223 PRO A N 1
ATOM 1753 C CA . PRO A 1 223 ? -10.305 -8.644 -23.169 1.00 54.28 223 PRO A CA 1
ATOM 1754 C C . PRO A 1 223 ? -11.780 -9.060 -23.279 1.00 54.28 223 PRO A C 1
ATOM 1756 O O . PRO A 1 223 ? -12.152 -9.786 -24.198 1.00 54.28 223 PRO A O 1
ATOM 1759 N N . GLY A 1 224 ? -12.605 -8.604 -22.331 1.00 51.34 224 GLY A N 1
ATOM 1760 C CA . GLY A 1 224 ? -14.034 -8.934 -22.252 1.00 51.34 224 GLY A CA 1
ATOM 1761 C C . GLY A 1 224 ? -14.399 -10.081 -21.301 1.00 51.34 224 GLY A C 1
ATOM 1762 O O . GLY A 1 224 ? -15.576 -10.427 -21.227 1.00 51.34 224 GLY A O 1
ATOM 1763 N N . ALA A 1 225 ? -13.446 -10.660 -20.558 1.00 45.97 225 ALA A N 1
ATOM 1764 C CA . ALA A 1 225 ? -13.798 -11.505 -19.417 1.00 45.97 225 ALA A CA 1
ATOM 1765 C C . ALA A 1 225 ? -14.508 -10.658 -18.343 1.00 45.97 225 ALA A C 1
ATOM 1767 O O . ALA A 1 225 ? -14.011 -9.574 -18.023 1.00 45.97 225 ALA A O 1
ATOM 1768 N N . PRO A 1 226 ? -15.651 -11.110 -17.791 1.00 38.62 226 PRO A N 1
ATOM 1769 C CA . PRO A 1 226 ? -16.257 -10.442 -16.647 1.00 38.62 226 PRO A CA 1
ATOM 1770 C C . PRO A 1 226 ? -15.241 -10.396 -15.501 1.00 38.62 226 PRO A C 1
ATOM 1772 O O . PRO A 1 226 ? -14.513 -11.371 -15.286 1.00 38.62 226 PRO A O 1
ATOM 1775 N N . GLU A 1 227 ? -15.177 -9.264 -14.791 1.00 37.47 227 GLU A N 1
ATOM 1776 C CA . GLU A 1 227 ? -14.395 -9.166 -13.557 1.00 37.47 227 GLU A CA 1
ATOM 1777 C C . GLU A 1 227 ? -14.741 -10.363 -12.664 1.00 37.47 227 GLU A C 1
ATOM 1779 O O . GLU A 1 227 ? -15.926 -10.697 -12.535 1.00 37.47 227 GLU A O 1
ATOM 1784 N N . PRO A 1 228 ? -13.747 -11.045 -12.071 1.00 35.25 228 PRO A N 1
ATOM 1785 C CA . PRO A 1 228 ? -14.033 -12.100 -11.122 1.00 35.25 228 PRO A CA 1
ATOM 1786 C C . PRO A 1 228 ? -14.806 -11.476 -9.961 1.00 35.25 228 PRO A C 1
ATOM 1788 O O . PRO A 1 228 ? -14.244 -10.749 -9.145 1.00 35.25 228 PRO A O 1
ATOM 1791 N N . THR A 1 229 ? -16.111 -11.749 -9.919 1.00 33.91 229 THR A N 1
ATOM 1792 C CA . THR A 1 229 ? -16.978 -11.447 -8.784 1.00 33.91 229 THR A CA 1
ATOM 1793 C C . THR A 1 229 ? -16.331 -12.043 -7.546 1.00 33.91 229 THR A C 1
ATOM 1795 O O . THR A 1 229 ? -16.214 -13.269 -7.441 1.00 33.91 229 THR A O 1
ATOM 1798 N N . LYS A 1 230 ? -15.875 -11.172 -6.652 1.00 32.44 230 LYS A N 1
ATOM 1799 C CA . LYS A 1 230 ? -15.409 -11.535 -5.323 1.00 32.44 230 LYS A CA 1
ATOM 1800 C C . LYS A 1 230 ? -16.462 -11.154 -4.297 1.00 32.44 230 LYS A C 1
ATOM 1802 O O . LYS A 1 230 ? -17.043 -10.057 -4.444 1.00 32.44 230 LYS A O 1
#

Sequence (230 aa):
MTENQSVANWTRLIAVEIRRDGTSLSEYERRETNTLRATCQGAQIYPRDPVTVSGLPASRFFTRVTQCAGSTQPESALYLVIQGKDALYAIHLAWRPYPPTENELQAALAYLATVRVCDTRAGSCEKERQEAEAGATMFAADQTAVWQKTMDDARGALRIKHYVRAETLYGEALQEAFRMDPIHPLLARTYDALAELWRARFRPSVVKQMQEAAAAIRAKNPPGAPEPTK

Radius of gyration: 21.54 Å; chains: 1; bounding box: 47×32×58 Å

pLDDT: mean 82.81, std 13.4, range [32.31, 97.94]